Protein AF-A0A9D7XKB7-F1 (afdb_monomer_lite)

Structure (mmCIF, N/CA/C/O backbone):
data_AF-A0A9D7XKB7-F1
#
_entry.id   AF-A0A9D7XKB7-F1
#
loop_
_atom_site.group_PDB
_atom_site.id
_atom_site.type_symbol
_atom_site.label_atom_id
_atom_site.label_alt_id
_atom_site.label_comp_id
_atom_site.label_asym_id
_atom_site.label_entity_id
_atom_site.label_seq_id
_atom_site.pdbx_PDB_ins_code
_atom_site.Cartn_x
_atom_site.Cartn_y
_atom_site.Cartn_z
_atom_site.occupancy
_atom_site.B_iso_or_equiv
_atom_site.auth_seq_id
_atom_site.auth_comp_id
_atom_site.auth_asym_id
_atom_site.auth_atom_id
_atom_site.pdbx_PDB_model_num
ATOM 1 N N . MET A 1 1 ? -6.342 10.251 -15.408 1.00 76.38 1 MET A N 1
ATOM 2 C CA . MET A 1 1 ? -5.310 9.224 -15.184 1.00 76.38 1 MET A CA 1
ATOM 3 C C . MET A 1 1 ? -4.395 9.743 -14.092 1.00 76.38 1 MET A C 1
ATOM 5 O O . MET A 1 1 ? -3.991 10.903 -14.195 1.00 76.38 1 MET A O 1
ATOM 9 N N . PRO A 1 2 ? -4.206 8.981 -13.009 1.00 85.94 2 PRO A N 1
ATOM 10 C CA . PRO A 1 2 ? -3.281 9.341 -11.944 1.00 85.94 2 PRO A CA 1
ATOM 11 C C . PRO A 1 2 ? -1.856 9.413 -12.493 1.00 85.94 2 PRO A C 1
ATOM 13 O O . PRO A 1 2 ? 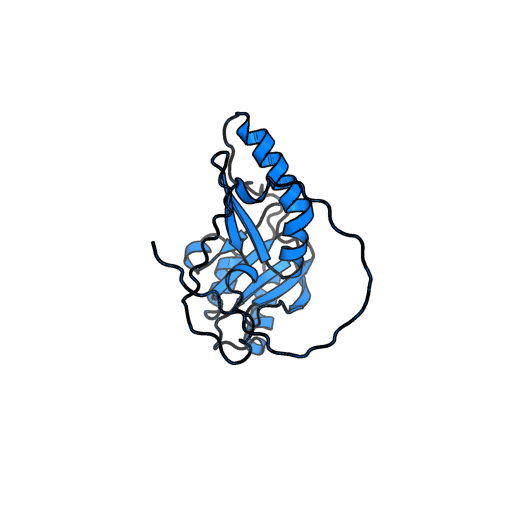-1.526 8.703 -13.431 1.00 85.94 2 PRO A O 1
ATOM 16 N N . LYS A 1 3 ? -1.031 10.304 -11.946 1.00 89.31 3 LYS A N 1
ATOM 17 C CA . LYS A 1 3 ? 0.393 10.420 -12.280 1.00 89.31 3 LYS A CA 1
ATOM 18 C C . LYS A 1 3 ? 1.235 10.372 -11.028 1.00 89.31 3 LYS A C 1
ATOM 20 O O . LYS A 1 3 ? 0.857 10.979 -10.021 1.00 89.31 3 LYS A O 1
ATOM 25 N N . VAL A 1 4 ? 2.378 9.699 -11.105 1.00 92.94 4 VAL A N 1
ATOM 26 C CA . VAL A 1 4 ? 3.363 9.706 -10.023 1.00 92.94 4 VAL A CA 1
ATOM 27 C C . VAL A 1 4 ? 4.033 11.078 -9.996 1.00 92.94 4 VAL A C 1
ATOM 29 O O . VAL A 1 4 ? 4.638 11.514 -10.970 1.00 92.94 4 VAL A O 1
ATOM 32 N N . ILE A 1 5 ? 3.881 11.791 -8.884 1.00 92.94 5 ILE A N 1
ATOM 33 C CA . ILE A 1 5 ? 4.437 13.137 -8.693 1.00 92.94 5 ILE A CA 1
ATOM 34 C C . ILE A 1 5 ? 5.799 13.109 -8.003 1.00 92.94 5 ILE A C 1
ATOM 36 O O . ILE A 1 5 ? 6.611 14.002 -8.223 1.00 92.94 5 ILE A O 1
ATOM 40 N N . ASN A 1 6 ? 6.035 12.120 -7.141 1.00 92.62 6 ASN A N 1
ATOM 41 C CA . ASN A 1 6 ? 7.270 11.990 -6.382 1.00 92.62 6 ASN A CA 1
ATOM 42 C C . ASN A 1 6 ? 7.458 10.545 -5.909 1.00 92.62 6 ASN A C 1
ATOM 44 O O . ASN A 1 6 ? 6.477 9.834 -5.683 1.00 92.62 6 ASN A O 1
ATOM 48 N N . ILE A 1 7 ? 8.709 10.147 -5.702 1.00 93.94 7 ILE A N 1
ATOM 49 C CA . ILE A 1 7 ? 9.076 8.858 -5.117 1.00 93.94 7 ILE A CA 1
ATOM 50 C C . ILE A 1 7 ? 9.872 9.145 -3.847 1.00 93.94 7 ILE A C 1
ATOM 52 O O . ILE A 1 7 ? 10.912 9.801 -3.884 1.00 93.94 7 ILE A O 1
ATOM 56 N N . GLU A 1 8 ? 9.365 8.673 -2.717 1.00 91.81 8 GLU A N 1
ATOM 57 C CA . GLU A 1 8 ? 9.940 8.875 -1.396 1.00 91.81 8 GLU A CA 1
ATOM 58 C C . GLU A 1 8 ? 10.508 7.550 -0.869 1.00 91.81 8 GLU A C 1
ATOM 60 O O . GLU A 1 8 ? 9.818 6.520 -0.896 1.00 91.81 8 GLU A O 1
ATOM 65 N N . PRO A 1 9 ? 11.758 7.543 -0.375 1.00 90.38 9 PRO A N 1
ATOM 66 C CA . PRO A 1 9 ? 12.276 6.393 0.341 1.00 90.38 9 PRO A CA 1
ATOM 67 C C . PRO A 1 9 ? 11.534 6.237 1.668 1.00 90.38 9 PRO A C 1
ATOM 69 O O . PRO A 1 9 ? 11.144 7.218 2.303 1.00 90.38 9 PRO A O 1
ATOM 72 N N . THR A 1 10 ? 11.377 4.995 2.107 1.00 89.44 10 THR A N 1
ATOM 73 C CA . THR A 1 10 ? 10.849 4.689 3.438 1.00 89.44 10 THR A CA 1
ATOM 74 C C . THR A 1 10 ? 11.988 4.236 4.355 1.00 89.44 10 THR A C 1
ATOM 76 O O . THR A 1 10 ? 13.075 3.906 3.871 1.00 89.44 10 THR A O 1
ATOM 79 N N . PRO A 1 11 ? 11.776 4.164 5.681 1.00 85.31 11 PRO A N 1
ATOM 80 C CA . PRO A 1 11 ? 12.747 3.547 6.586 1.00 85.31 11 PRO A CA 1
ATOM 81 C C . PRO A 1 11 ? 13.073 2.081 6.244 1.00 85.31 11 PRO A C 1
ATOM 83 O O . PRO A 1 11 ? 14.088 1.555 6.698 1.00 85.31 11 PRO A O 1
ATOM 86 N N . ASN A 1 12 ? 12.220 1.414 5.459 1.00 84.44 12 ASN A N 1
ATOM 87 C CA . ASN A 1 12 ? 12.447 0.069 4.958 1.00 84.44 12 ASN A CA 1
ATOM 88 C C . ASN A 1 12 ? 13.140 0.124 3.576 1.00 84.44 12 ASN A C 1
ATOM 90 O O . ASN A 1 12 ? 12.538 0.622 2.625 1.00 84.44 12 ASN A O 1
ATOM 94 N N . PRO A 1 13 ? 14.365 -0.417 3.415 1.00 87.06 13 PRO A N 1
ATOM 95 C CA . PRO A 1 13 ? 15.093 -0.370 2.139 1.00 87.06 13 PRO A CA 1
ATOM 96 C C . PRO A 1 13 ? 14.392 -1.133 1.003 1.00 87.06 13 PRO A C 1
ATOM 98 O O . PRO A 1 13 ? 14.575 -0.819 -0.176 1.00 87.06 13 PRO A O 1
ATOM 101 N N . ASP A 1 14 ? 13.562 -2.115 1.355 1.00 91.25 14 ASP A N 1
ATOM 102 C CA . ASP A 1 14 ? 12.798 -2.920 0.407 1.00 91.25 14 ASP A CA 1
ATOM 103 C C . ASP A 1 14 ? 11.421 -2.326 0.102 1.00 91.25 14 ASP A C 1
ATOM 105 O O . ASP A 1 14 ? 10.640 -2.960 -0.607 1.00 91.25 14 ASP A O 1
ATOM 109 N N . ALA A 1 15 ? 11.109 -1.121 0.599 1.00 92.62 15 ALA A N 1
ATOM 110 C CA . ALA A 1 15 ? 9.856 -0.430 0.317 1.00 92.62 15 ALA A CA 1
ATOM 111 C C . ALA A 1 15 ? 10.076 0.998 -0.202 1.00 92.62 15 ALA A C 1
ATOM 113 O O . ALA A 1 15 ? 10.766 1.810 0.420 1.00 92.62 15 ALA A O 1
ATOM 114 N N . LEU A 1 16 ? 9.414 1.322 -1.313 1.00 93.50 16 LEU A N 1
ATOM 115 C CA . LEU A 1 16 ? 9.335 2.679 -1.852 1.00 93.50 16 LEU A CA 1
ATOM 116 C C . LEU A 1 16 ? 7.899 3.181 -1.843 1.00 93.50 16 LEU A C 1
ATOM 118 O O . LEU A 1 16 ? 6.954 2.426 -2.085 1.00 93.50 16 LEU A O 1
ATOM 122 N N . LYS A 1 17 ? 7.753 4.476 -1.572 1.00 93.69 17 LYS A N 1
ATOM 123 C CA . LYS A 1 17 ? 6.476 5.178 -1.544 1.00 93.69 17 LYS A CA 1
ATOM 124 C C . LYS A 1 17 ? 6.375 6.092 -2.760 1.00 93.69 17 LYS A C 1
ATOM 126 O O . LYS A 1 17 ? 7.180 6.993 -2.948 1.00 93.69 17 LYS A O 1
ATOM 131 N N . PHE A 1 18 ? 5.355 5.879 -3.566 1.00 94.81 18 PHE A N 1
ATOM 132 C CA . PHE A 1 18 ? 5.035 6.635 -4.764 1.00 94.81 18 PHE A CA 1
ATOM 133 C C . PHE A 1 18 ? 3.878 7.570 -4.427 1.00 94.81 18 PHE A C 1
ATOM 135 O O . PHE A 1 18 ? 2.784 7.114 -4.096 1.00 94.81 18 PHE A O 1
ATOM 142 N N . LEU A 1 19 ? 4.116 8.877 -4.475 1.00 93.44 19 LEU A N 1
ATOM 143 C CA . LEU A 1 19 ? 3.069 9.882 -4.339 1.00 93.44 19 LEU A CA 1
ATOM 144 C C . LEU A 1 19 ? 2.396 10.094 -5.690 1.00 93.44 19 LEU A C 1
ATOM 146 O O . LEU A 1 19 ? 3.070 10.221 -6.711 1.00 93.44 19 LEU A O 1
ATOM 150 N N . VAL A 1 20 ? 1.071 10.172 -5.691 1.00 92.81 20 VAL A N 1
ATOM 151 C CA . VAL A 1 20 ? 0.249 10.144 -6.900 1.00 92.81 20 VAL A CA 1
ATOM 152 C C . VAL A 1 20 ? -0.796 11.260 -6.877 1.00 92.81 20 VAL A C 1
ATOM 154 O O . VAL A 1 20 ? -1.344 11.607 -5.828 1.00 92.81 20 VAL A O 1
ATOM 157 N N . HIS A 1 21 ? -1.076 11.844 -8.043 1.00 89.38 21 HIS A N 1
ATOM 158 C CA . HIS A 1 21 ? -2.130 12.842 -8.217 1.00 89.38 21 HIS A CA 1
ATOM 159 C C . HIS A 1 21 ? -2.943 12.606 -9.505 1.00 89.38 21 HIS A C 1
ATOM 161 O O . HIS A 1 21 ? -2.340 12.464 -10.570 1.00 89.38 21 HIS A O 1
ATOM 167 N N . PRO A 1 22 ? -4.292 12.635 -9.466 1.00 88.44 22 PRO A N 1
ATOM 168 C CA . PRO A 1 22 ? -5.164 12.742 -8.283 1.00 88.44 22 PRO A CA 1
ATOM 169 C C . PRO A 1 22 ? -5.123 11.496 -7.374 1.00 88.44 22 PRO A C 1
ATOM 171 O O . PRO A 1 22 ? -4.414 10.538 -7.666 1.00 88.44 22 PRO A O 1
ATOM 174 N N . ALA A 1 23 ? -5.859 11.534 -6.256 1.00 86.38 23 ALA A N 1
ATOM 175 C CA . ALA A 1 23 ? -5.967 10.416 -5.315 1.00 86.38 23 ALA A CA 1
ATOM 176 C C . ALA A 1 23 ? -6.456 9.129 -5.998 1.00 86.38 23 ALA A C 1
ATOM 178 O O . ALA A 1 23 ? -7.374 9.165 -6.817 1.00 86.38 23 ALA A O 1
ATOM 179 N N . ILE A 1 24 ? -5.841 8.003 -5.633 1.00 86.25 24 ILE A N 1
ATOM 180 C CA . ILE A 1 24 ? -6.151 6.664 -6.147 1.00 86.25 24 ILE A CA 1
ATOM 181 C C . ILE A 1 24 ? -7.414 6.119 -5.484 1.00 86.25 24 ILE A C 1
ATOM 183 O O . ILE A 1 24 ? -8.252 5.509 -6.143 1.00 86.25 24 ILE A O 1
ATOM 187 N N . LEU A 1 25 ? -7.565 6.369 -4.182 1.00 85.12 25 LEU A N 1
ATOM 188 C CA . LEU A 1 25 ? -8.743 6.004 -3.403 1.00 85.12 25 LEU A CA 1
ATOM 189 C C . LEU A 1 25 ? -9.326 7.255 -2.747 1.00 85.12 25 LEU A C 1
ATOM 191 O O . LEU A 1 25 ? -8.589 8.056 -2.183 1.00 85.12 25 LEU A O 1
ATOM 195 N N . LYS A 1 26 ? -10.655 7.412 -2.784 1.00 78.12 26 LYS A N 1
ATOM 196 C CA . LYS A 1 26 ? -11.343 8.510 -2.075 1.00 78.12 26 LYS A CA 1
ATOM 197 C C . LYS A 1 26 ? -11.446 8.254 -0.567 1.00 78.12 26 LYS A C 1
ATOM 199 O O . LYS A 1 26 ? -11.476 9.203 0.208 1.00 78.12 26 LYS A O 1
ATOM 204 N N . ALA A 1 27 ? -11.534 6.987 -0.163 1.00 78.75 27 ALA A N 1
ATOM 205 C CA . ALA A 1 27 ? -11.641 6.562 1.228 1.00 78.75 27 ALA A CA 1
ATOM 206 C C . ALA A 1 27 ? -11.080 5.145 1.409 1.00 78.75 27 ALA A C 1
ATOM 208 O O . ALA A 1 27 ? -11.068 4.351 0.467 1.00 78.75 27 ALA A O 1
ATOM 209 N N . GLY A 1 28 ? -10.654 4.838 2.636 1.00 82.31 28 GLY A N 1
ATOM 210 C CA . GLY A 1 28 ? -10.101 3.535 3.000 1.00 82.31 28 GLY A CA 1
ATOM 211 C C . GLY A 1 28 ? -8.688 3.296 2.464 1.00 82.31 28 GLY A C 1
ATOM 212 O O . GLY A 1 28 ? -8.023 4.201 1.960 1.00 82.31 28 GLY A O 1
ATOM 213 N N . SER A 1 29 ? -8.227 2.058 2.598 1.00 87.06 29 SER A N 1
ATOM 214 C CA . SER A 1 29 ? -6.916 1.607 2.136 1.00 87.06 29 SER A CA 1
ATOM 215 C C . SER A 1 29 ? -7.019 0.207 1.556 1.00 87.06 29 SER A C 1
ATOM 217 O O . SER A 1 29 ? -7.862 -0.574 1.991 1.00 87.06 29 SER A O 1
ATOM 219 N N . ARG A 1 30 ? -6.138 -0.135 0.619 1.00 88.56 30 ARG A N 1
ATOM 220 C CA . ARG A 1 30 ? -6.016 -1.495 0.084 1.00 88.56 30 ARG A CA 1
ATOM 221 C C . ARG A 1 30 ? -4.628 -2.034 0.386 1.00 88.56 30 ARG A C 1
ATOM 223 O O . ARG A 1 30 ? -3.636 -1.321 0.239 1.00 88.56 30 ARG A O 1
ATOM 230 N N . SER A 1 31 ? -4.561 -3.282 0.838 1.00 88.94 31 SER A N 1
ATOM 231 C CA . SER A 1 31 ? -3.305 -3.964 1.135 1.00 88.94 31 SER A CA 1
ATOM 232 C C . SER A 1 31 ? -3.344 -5.398 0.650 1.00 88.94 31 SER A C 1
ATOM 234 O O . SER A 1 31 ? -4.288 -6.131 0.930 1.00 88.94 31 SER A O 1
ATOM 236 N N . PHE A 1 32 ? -2.269 -5.800 -0.009 1.00 91.75 32 PHE A N 1
ATOM 237 C CA . PHE A 1 32 ? -2.117 -7.112 -0.601 1.00 91.75 32 PHE A CA 1
ATOM 238 C C . PHE A 1 32 ? -0.749 -7.672 -0.221 1.00 91.75 32 PHE A C 1
ATOM 240 O O . PHE A 1 32 ? 0.265 -6.977 -0.331 1.00 91.75 32 PHE A O 1
ATOM 247 N N . LYS A 1 33 ? -0.723 -8.918 0.258 1.00 88.62 33 LYS A N 1
ATOM 248 C CA . LYS A 1 33 ? 0.498 -9.605 0.726 1.00 88.62 33 LYS A CA 1
ATOM 249 C C . LYS A 1 33 ? 1.031 -10.628 -0.274 1.00 88.62 33 LYS A C 1
ATOM 251 O O . LYS A 1 33 ? 2.122 -11.149 -0.085 1.00 88.62 33 LYS A O 1
ATOM 256 N N . ASP A 1 34 ? 0.250 -10.924 -1.302 1.00 88.50 34 ASP A N 1
ATOM 257 C CA . ASP A 1 34 ? 0.565 -11.887 -2.345 1.00 88.50 34 ASP A CA 1
ATOM 258 C C . ASP A 1 34 ? -0.338 -11.657 -3.564 1.00 88.50 34 ASP A C 1
ATOM 260 O O . ASP A 1 34 ? -1.377 -10.991 -3.472 1.00 88.50 34 ASP A O 1
ATOM 264 N N . PHE A 1 35 ? 0.042 -12.250 -4.698 1.00 87.88 35 PHE A N 1
ATOM 265 C CA . PHE A 1 35 ? -0.714 -12.161 -5.949 1.00 87.88 35 PHE A CA 1
ATOM 266 C C . PHE A 1 35 ? -2.171 -12.618 -5.793 1.00 87.88 35 PHE A C 1
ATOM 268 O O . PHE A 1 35 ? -3.066 -11.981 -6.339 1.00 87.88 35 PHE A O 1
ATOM 275 N N . GLY A 1 36 ? -2.423 -13.682 -5.022 1.00 86.69 36 GLY A N 1
ATOM 276 C CA . GLY A 1 36 ? -3.760 -14.231 -4.795 1.00 86.69 36 GLY A CA 1
ATOM 277 C C . GLY A 1 36 ? -4.686 -13.241 -4.092 1.00 86.69 36 GLY A C 1
ATOM 278 O O . GLY A 1 36 ? -5.830 -13.069 -4.506 1.00 86.69 36 GLY A O 1
ATOM 279 N N . SER A 1 37 ? -4.176 -12.531 -3.083 1.00 86.81 37 SER A N 1
ATOM 280 C CA . SER A 1 37 ? -4.923 -11.477 -2.381 1.00 86.81 37 SER A CA 1
ATOM 281 C C . SER A 1 37 ? -5.262 -10.272 -3.266 1.00 86.81 37 SER A C 1
ATOM 283 O O . SER A 1 37 ? -6.240 -9.579 -2.998 1.00 86.81 37 SER A O 1
ATOM 285 N N . ALA A 1 38 ? -4.483 -10.036 -4.326 1.00 88.69 38 ALA A N 1
ATOM 286 C CA . ALA A 1 38 ? -4.682 -8.936 -5.266 1.00 88.69 38 ALA A CA 1
ATOM 287 C C . ALA A 1 38 ? -5.605 -9.286 -6.446 1.00 88.69 38 ALA A C 1
ATOM 289 O O . ALA A 1 38 ? -5.890 -8.414 -7.273 1.00 88.69 38 ALA A O 1
ATOM 290 N N . VAL A 1 39 ? -6.075 -10.537 -6.545 1.00 82.06 39 VAL A N 1
ATOM 291 C CA . VAL A 1 39 ? -6.984 -10.981 -7.610 1.00 82.06 39 VAL A CA 1
ATOM 292 C C . VAL A 1 39 ? -8.310 -10.231 -7.478 1.00 82.06 39 VAL A C 1
ATOM 294 O O . VAL A 1 39 ? -9.066 -10.436 -6.533 1.00 82.06 39 VAL A O 1
ATOM 297 N N . GLY A 1 40 ? -8.587 -9.350 -8.439 1.00 82.31 40 GLY A N 1
ATOM 298 C CA . GLY A 1 40 ? -9.752 -8.454 -8.434 1.00 82.31 40 GLY A CA 1
ATOM 299 C C . GLY A 1 40 ? -9.388 -6.976 -8.291 1.00 82.31 40 GLY A C 1
ATOM 300 O O . GLY A 1 40 ? -10.213 -6.117 -8.595 1.00 82.31 40 GLY A O 1
ATOM 301 N N . ASP A 1 41 ? -8.146 -6.671 -7.913 1.00 88.31 41 ASP A N 1
ATOM 302 C CA . ASP A 1 41 ? -7.614 -5.315 -7.902 1.00 88.31 41 ASP A CA 1
ATOM 303 C C . ASP A 1 41 ? -6.753 -5.045 -9.147 1.00 88.31 41 ASP A C 1
ATOM 305 O O . ASP A 1 41 ? -5.711 -5.691 -9.301 1.00 88.31 41 ASP A O 1
ATOM 309 N N . PRO A 1 42 ? -7.134 -4.103 -10.037 1.00 89.19 42 PRO A N 1
ATOM 310 C CA . PRO A 1 42 ? -6.390 -3.850 -11.272 1.00 89.19 42 PRO A CA 1
ATOM 311 C C . PRO A 1 42 ? -4.937 -3.435 -11.023 1.00 89.19 42 PRO A C 1
ATOM 313 O O . PRO A 1 42 ? -4.031 -3.948 -11.677 1.00 89.19 42 PRO A O 1
ATOM 316 N N . LEU A 1 43 ? -4.712 -2.546 -10.048 1.00 90.50 43 LEU A N 1
ATOM 317 C CA . LEU A 1 43 ? -3.379 -2.048 -9.719 1.00 90.50 43 LEU A CA 1
ATOM 318 C C . LEU A 1 43 ? -2.543 -3.133 -9.035 1.00 90.50 43 LEU A C 1
ATOM 320 O O . LEU A 1 43 ? -1.423 -3.406 -9.457 1.00 90.50 43 LEU A O 1
ATOM 324 N N . GLY A 1 44 ? -3.093 -3.784 -8.008 1.00 90.25 44 GLY A N 1
ATOM 325 C CA . GLY A 1 44 ? -2.422 -4.853 -7.276 1.00 90.25 44 GLY A CA 1
ATOM 326 C C . GLY A 1 44 ? -2.007 -5.996 -8.199 1.00 90.25 44 GLY A C 1
ATOM 327 O O . GLY A 1 44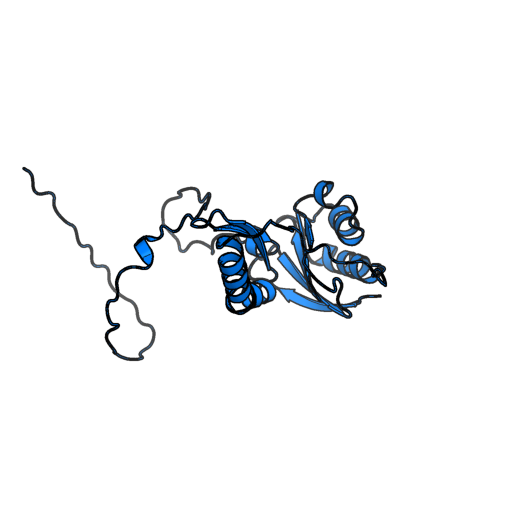 ? -0.834 -6.359 -8.230 1.00 90.25 44 GLY A O 1
ATOM 328 N N . SER A 1 45 ? -2.935 -6.515 -9.008 1.00 90.25 45 SER A N 1
ATOM 329 C CA . SER A 1 45 ? -2.649 -7.597 -9.960 1.00 90.25 45 SER A CA 1
ATOM 330 C C . SER A 1 45 ? -1.563 -7.212 -10.972 1.00 90.25 45 SER A C 1
ATOM 332 O O . SER A 1 45 ? -0.688 -8.026 -11.267 1.00 90.25 45 SER A O 1
ATOM 334 N N . CYS A 1 46 ? -1.582 -5.972 -11.474 1.00 91.19 46 CYS A N 1
ATOM 335 C CA . CYS A 1 46 ? -0.568 -5.470 -12.402 1.00 91.19 46 CYS A CA 1
ATOM 336 C C . CYS A 1 46 ? 0.820 -5.401 -11.744 1.00 91.19 46 CYS A C 1
ATOM 338 O O . CYS A 1 46 ? 1.788 -5.930 -12.288 1.00 91.19 46 CYS A O 1
ATOM 340 N N . LEU A 1 47 ? 0.904 -4.843 -10.532 1.00 92.44 47 LEU A N 1
ATOM 341 C CA . LEU A 1 47 ? 2.158 -4.708 -9.787 1.00 92.44 47 LEU A CA 1
ATOM 342 C C . LEU A 1 47 ? 2.761 -6.066 -9.406 1.00 92.44 47 LEU A C 1
ATOM 344 O O . LEU A 1 47 ? 3.962 -6.269 -9.573 1.00 92.44 47 LEU A O 1
ATOM 348 N N . PHE A 1 48 ? 1.953 -7.026 -8.948 1.00 92.62 48 PHE A N 1
ATOM 349 C CA . PHE A 1 48 ? 2.456 -8.379 -8.687 1.00 92.62 48 PHE A CA 1
ATOM 350 C C . PHE A 1 48 ? 2.837 -9.132 -9.969 1.00 92.62 48 PHE A C 1
ATOM 352 O O . PHE A 1 48 ? 3.717 -9.991 -9.926 1.00 92.62 48 PHE A O 1
ATOM 359 N N . GLY A 1 49 ? 2.241 -8.791 -11.116 1.00 88.75 49 GLY A N 1
ATOM 360 C CA . GLY A 1 49 ? 2.614 -9.330 -12.427 1.00 88.75 49 GLY A CA 1
ATOM 361 C C . GLY A 1 49 ? 4.068 -9.049 -12.830 1.00 88.75 49 GLY A C 1
ATOM 362 O O . GLY A 1 49 ? 4.621 -9.775 -13.653 1.00 88.75 49 GLY A O 1
ATOM 363 N N . LEU A 1 50 ? 4.722 -8.066 -12.199 1.00 88.31 50 LEU A N 1
ATOM 364 C CA . LEU A 1 50 ? 6.154 -7.783 -12.365 1.00 88.31 50 LEU A CA 1
ATOM 365 C C . LEU A 1 50 ? 7.060 -8.860 -11.728 1.00 88.31 50 LEU A C 1
ATOM 367 O O . LEU A 1 50 ? 8.273 -8.858 -11.936 1.00 88.31 50 LEU A O 1
ATOM 371 N N . GLY A 1 51 ? 6.497 -9.771 -10.925 1.00 83.44 51 GLY A N 1
ATOM 372 C CA . GLY A 1 51 ? 7.161 -10.960 -10.376 1.00 83.44 51 GLY A CA 1
ATOM 373 C C . GLY A 1 51 ? 8.134 -10.721 -9.215 1.00 83.44 51 GLY A C 1
ATOM 374 O O . GLY A 1 51 ? 8.507 -11.677 -8.549 1.00 83.44 51 GLY A O 1
ATOM 375 N N . ARG A 1 52 ? 8.530 -9.471 -8.945 1.00 90.50 52 ARG A N 1
ATOM 376 C CA . ARG A 1 52 ? 9.514 -9.094 -7.904 1.00 90.50 52 ARG A CA 1
ATOM 377 C C . ARG A 1 52 ? 8.915 -8.287 -6.750 1.00 90.50 52 ARG A C 1
ATOM 379 O O . ARG A 1 52 ? 9.648 -7.743 -5.923 1.00 90.50 52 ARG A O 1
ATOM 386 N N . VAL A 1 53 ? 7.591 -8.165 -6.726 1.00 92.75 53 VAL A N 1
ATOM 387 C CA . VAL A 1 53 ? 6.829 -7.416 -5.723 1.00 92.75 53 VAL A CA 1
ATOM 388 C C . VAL A 1 53 ? 6.314 -8.387 -4.666 1.00 92.75 53 VAL A C 1
ATOM 390 O O . VAL A 1 53 ? 5.673 -9.382 -4.993 1.00 92.75 53 VAL A O 1
ATOM 393 N N . THR A 1 54 ? 6.594 -8.100 -3.397 1.00 91.50 54 THR A N 1
ATOM 394 C CA . THR A 1 54 ? 6.214 -8.940 -2.251 1.00 91.50 54 THR A CA 1
ATOM 395 C C . THR A 1 54 ? 4.946 -8.454 -1.569 1.00 91.50 54 THR A C 1
ATOM 397 O O . THR A 1 54 ? 4.150 -9.261 -1.109 1.00 91.50 54 THR A O 1
ATOM 400 N N . SER A 1 55 ? 4.723 -7.143 -1.499 1.00 91.31 55 SER A N 1
ATOM 401 C CA . SER A 1 55 ? 3.457 -6.591 -1.019 1.00 91.31 55 SER A CA 1
ATOM 402 C C . SER A 1 55 ? 3.180 -5.224 -1.620 1.00 91.31 55 SER A C 1
ATOM 404 O O . SER A 1 55 ? 4.090 -4.499 -2.024 1.00 91.31 55 SER A O 1
ATOM 406 N N . VAL A 1 56 ? 1.898 -4.884 -1.689 1.00 93.25 56 VAL A N 1
ATOM 407 C CA . VAL A 1 56 ? 1.415 -3.604 -2.201 1.00 93.25 56 VAL A CA 1
ATOM 408 C C . VAL A 1 56 ? 0.440 -3.032 -1.188 1.00 93.25 56 VAL A C 1
ATOM 410 O O . VAL A 1 56 ? -0.449 -3.724 -0.690 1.00 93.25 56 VAL A O 1
ATOM 413 N N . PHE A 1 57 ? 0.601 -1.756 -0.880 1.00 92.62 57 PHE A N 1
ATOM 414 C CA . PHE A 1 57 ? -0.305 -1.003 -0.032 1.00 92.62 57 PHE A CA 1
ATOM 415 C C . PHE A 1 57 ? -0.581 0.343 -0.675 1.00 92.62 57 PHE A C 1
ATOM 417 O O . PHE A 1 57 ? 0.348 0.993 -1.134 1.00 92.62 57 PHE A O 1
ATOM 424 N N . TYR A 1 58 ? -1.824 0.798 -0.703 1.00 92.25 58 TYR A N 1
ATOM 425 C CA . TYR A 1 58 ? -2.109 2.158 -1.141 1.00 92.25 58 TYR A CA 1
ATOM 426 C C . TYR A 1 58 ? -3.346 2.734 -0.468 1.00 92.25 58 TYR A C 1
ATOM 428 O O . TYR A 1 58 ? -4.288 2.028 -0.097 1.00 92.25 58 TYR A O 1
ATOM 436 N N . MET A 1 59 ? -3.306 4.049 -0.289 1.00 88.94 59 MET A N 1
ATOM 437 C CA . MET A 1 59 ? -4.307 4.838 0.415 1.00 88.94 59 MET A CA 1
ATOM 438 C C . MET A 1 59 ? -4.238 6.282 -0.081 1.00 88.94 59 MET A C 1
ATOM 440 O O . MET A 1 59 ? -3.146 6.801 -0.305 1.00 88.94 59 MET A O 1
ATOM 444 N N . ASP A 1 60 ? -5.394 6.939 -0.221 1.00 88.56 60 ASP A N 1
ATOM 445 C CA . ASP A 1 60 ? -5.505 8.335 -0.672 1.00 88.56 60 ASP A CA 1
ATOM 446 C C . ASP A 1 60 ? -4.621 8.629 -1.903 1.00 88.56 60 ASP A C 1
ATOM 448 O O . ASP A 1 60 ? -4.937 8.209 -3.019 1.00 88.56 60 ASP A O 1
ATOM 452 N N . ARG A 1 61 ? -3.488 9.314 -1.701 1.00 90.25 61 ARG A N 1
ATOM 453 C CA . ARG A 1 61 ? -2.561 9.800 -2.733 1.00 90.25 61 ARG A CA 1
ATOM 454 C C . ARG A 1 61 ? -1.199 9.111 -2.727 1.00 90.25 61 ARG A C 1
ATOM 456 O O . ARG A 1 61 ? -0.248 9.669 -3.270 1.00 90.25 61 ARG A O 1
ATOM 463 N N . PHE A 1 62 ? -1.059 7.943 -2.107 1.00 92.12 62 PHE A N 1
ATOM 464 C CA . PHE A 1 62 ? 0.213 7.228 -2.136 1.00 92.12 62 PHE A CA 1
ATOM 465 C C . PHE A 1 62 ? 0.059 5.721 -2.314 1.00 92.12 62 PHE A C 1
ATOM 467 O O . PHE A 1 62 ? -0.902 5.109 -1.847 1.00 92.12 62 PHE A O 1
ATOM 474 N N . VAL A 1 63 ? 1.055 5.137 -2.975 1.00 93.94 63 VAL A N 1
ATOM 475 C CA . VAL A 1 63 ? 1.245 3.697 -3.148 1.00 93.94 63 VAL A CA 1
ATOM 476 C C . VAL A 1 63 ? 2.586 3.331 -2.547 1.00 93.94 63 VAL A C 1
ATOM 478 O O . VAL A 1 63 ? 3.605 3.895 -2.918 1.00 93.94 63 VAL A O 1
ATOM 481 N N . THR A 1 64 ? 2.610 2.373 -1.642 1.00 94.88 64 THR A N 1
ATOM 482 C CA . THR A 1 64 ? 3.829 1.741 -1.164 1.00 94.88 64 THR A CA 1
ATOM 483 C C . THR A 1 64 ? 3.947 0.361 -1.780 1.00 94.88 64 THR A C 1
ATOM 485 O O . THR A 1 64 ? 3.058 -0.481 -1.643 1.00 94.88 64 THR A O 1
ATOM 488 N N . VAL A 1 65 ? 5.066 0.137 -2.458 1.00 94.62 65 VAL A N 1
ATOM 489 C CA . VAL A 1 65 ? 5.410 -1.152 -3.048 1.00 94.62 65 VAL A CA 1
ATOM 490 C C . VAL A 1 65 ? 6.597 -1.704 -2.287 1.00 94.62 65 VAL A C 1
ATOM 492 O O . VAL A 1 65 ? 7.597 -1.013 -2.092 1.00 94.62 65 VAL A O 1
ATOM 495 N N . ASN A 1 66 ? 6.485 -2.956 -1.872 1.00 93.31 66 ASN A N 1
ATOM 496 C CA . ASN A 1 66 ? 7.574 -3.727 -1.312 1.00 93.31 66 ASN A CA 1
ATOM 497 C C . ASN A 1 66 ? 8.089 -4.700 -2.365 1.00 93.31 66 ASN A C 1
ATOM 499 O O . ASN A 1 66 ? 7.303 -5.423 -2.978 1.00 93.31 66 ASN A O 1
ATOM 503 N N . LYS A 1 67 ? 9.404 -4.752 -2.548 1.00 93.38 67 LYS A N 1
ATOM 504 C CA . LYS A 1 67 ? 10.058 -5.691 -3.463 1.00 93.38 67 LYS A CA 1
ATOM 505 C C . LYS A 1 67 ? 10.713 -6.848 -2.714 1.00 93.38 67 LYS A C 1
ATOM 507 O O . LYS A 1 67 ? 10.787 -6.858 -1.486 1.00 93.38 67 LYS A O 1
ATOM 512 N N . GLU A 1 68 ? 11.203 -7.826 -3.460 1.00 91.00 68 GLU A N 1
ATOM 513 C CA . GLU A 1 68 ? 12.136 -8.819 -2.932 1.00 91.00 68 GLU A CA 1
ATOM 514 C C . GLU A 1 68 ? 13.520 -8.188 -2.671 1.00 91.00 68 GLU A C 1
ATOM 516 O O . GLU A 1 68 ? 13.955 -7.313 -3.432 1.00 91.00 68 GLU A O 1
ATOM 521 N N . PRO A 1 69 ? 14.272 -8.645 -1.652 1.00 87.88 69 PRO A N 1
ATOM 522 C CA . PRO A 1 69 ? 15.613 -8.122 -1.371 1.00 87.88 69 PRO A CA 1
ATOM 523 C C . PRO A 1 69 ? 16.602 -8.289 -2.532 1.00 87.88 69 PRO A C 1
ATOM 525 O O . PRO A 1 69 ? 17.504 -7.476 -2.694 1.00 87.88 69 PRO A O 1
ATOM 528 N N . SER A 1 70 ? 16.424 -9.321 -3.364 1.00 88.81 70 SER A N 1
ATOM 529 C CA . SER A 1 70 ? 17.247 -9.604 -4.549 1.00 88.81 70 SER A CA 1
ATOM 530 C C . SER A 1 70 ? 16.893 -8.770 -5.784 1.00 88.81 70 SER A C 1
ATOM 532 O O . SER A 1 70 ? 17.549 -8.906 -6.816 1.00 88.81 70 SER A O 1
ATOM 534 N N . ALA A 1 71 ? 15.828 -7.970 -5.728 1.00 90.88 71 ALA A N 1
ATOM 535 C CA . ALA A 1 71 ? 15.401 -7.128 -6.837 1.00 90.88 71 ALA A CA 1
ATOM 536 C C . ALA A 1 71 ? 15.995 -5.717 -6.738 1.00 90.88 71 ALA A C 1
ATOM 538 O O . ALA A 1 71 ? 16.150 -5.179 -5.643 1.00 90.88 71 ALA A O 1
ATOM 539 N N . GLU A 1 72 ? 16.262 -5.102 -7.889 1.00 90.94 72 GLU A N 1
ATOM 540 C CA . GLU A 1 72 ? 16.778 -3.735 -7.988 1.00 90.94 72 GLU A CA 1
ATOM 541 C C . GLU A 1 72 ? 15.657 -2.755 -8.338 1.00 90.94 72 GLU A C 1
ATOM 543 O O . GLU A 1 72 ? 14.781 -3.051 -9.153 1.00 90.94 72 GLU A O 1
ATOM 548 N N . TRP A 1 73 ? 15.681 -1.568 -7.725 1.00 92.31 73 TRP A N 1
ATOM 549 C CA . TRP A 1 73 ? 14.658 -0.545 -7.964 1.00 92.31 73 TRP A CA 1
ATOM 550 C C . TRP A 1 73 ? 14.753 0.082 -9.358 1.00 92.31 73 TRP A C 1
ATOM 552 O O . TRP A 1 73 ? 13.724 0.485 -9.895 1.00 92.31 73 TRP A O 1
ATOM 562 N N . SER A 1 74 ? 15.944 0.119 -9.965 1.00 90.88 74 SER A N 1
ATOM 563 C CA . SER A 1 74 ? 16.152 0.648 -11.323 1.00 90.88 74 SER A CA 1
ATOM 564 C C . SER A 1 74 ? 15.258 -0.019 -12.363 1.00 90.88 74 SER A C 1
ATOM 566 O O . SER A 1 74 ? 14.802 0.640 -13.288 1.00 90.88 74 SER A O 1
ATOM 568 N N . ASP A 1 75 ? 14.980 -1.307 -12.178 1.00 90.56 75 ASP A N 1
ATOM 569 C CA . ASP A 1 75 ? 14.227 -2.115 -13.137 1.00 90.56 75 ASP A CA 1
ATOM 570 C C . ASP A 1 75 ? 12.721 -2.102 -12.835 1.00 90.56 75 ASP A C 1
ATOM 572 O O . ASP A 1 75 ? 11.918 -2.547 -13.651 1.00 90.56 75 ASP A O 1
ATOM 576 N N . LEU A 1 76 ? 12.334 -1.634 -11.643 1.00 92.44 76 LEU A N 1
ATOM 577 C CA . LEU A 1 76 ? 10.958 -1.667 -11.147 1.00 92.44 76 LEU A CA 1
ATOM 578 C C . LEU A 1 76 ? 10.280 -0.301 -11.177 1.00 92.44 76 LEU A C 1
ATOM 580 O O . LEU A 1 76 ? 9.064 -0.253 -11.325 1.00 92.44 76 LEU A O 1
ATOM 584 N N . ILE A 1 77 ? 11.028 0.796 -11.047 1.00 93.19 77 ILE A N 1
ATOM 585 C CA . ILE A 1 77 ? 10.447 2.143 -10.980 1.00 93.19 77 ILE A CA 1
ATOM 586 C C . ILE A 1 77 ? 9.628 2.458 -12.237 1.00 93.19 77 ILE A C 1
ATOM 588 O O . ILE A 1 77 ? 8.461 2.820 -12.098 1.00 93.19 77 ILE A O 1
ATOM 592 N N . ASP A 1 78 ? 10.192 2.276 -13.435 1.00 92.88 78 ASP A N 1
ATOM 593 C CA . ASP A 1 78 ? 9.490 2.618 -14.680 1.00 92.88 78 ASP A CA 1
ATOM 594 C C . ASP A 1 78 ? 8.218 1.763 -14.878 1.00 92.88 78 ASP A C 1
ATOM 596 O O . ASP A 1 78 ? 7.142 2.348 -15.033 1.00 92.88 78 ASP A O 1
ATOM 600 N N . PRO A 1 79 ? 8.258 0.416 -14.748 1.00 93.50 79 PRO A N 1
ATOM 601 C CA . PRO A 1 79 ? 7.045 -0.403 -14.835 1.00 93.50 79 PRO A CA 1
ATOM 602 C C . PRO A 1 79 ? 5.988 -0.086 -13.770 1.00 93.50 79 PRO A C 1
ATOM 604 O O . PRO A 1 79 ? 4.792 -0.162 -14.044 1.00 93.50 79 PRO A O 1
ATOM 607 N N . ILE A 1 80 ? 6.400 0.264 -12.544 1.00 93.44 80 ILE A N 1
ATOM 608 C CA . ILE A 1 80 ? 5.466 0.646 -11.474 1.00 93.44 80 ILE A CA 1
ATOM 609 C C . ILE A 1 80 ? 4.774 1.966 -11.821 1.00 93.44 80 ILE A C 1
ATOM 611 O O . ILE A 1 80 ? 3.561 2.082 -11.643 1.00 93.44 80 ILE A O 1
ATOM 615 N N . CYS A 1 81 ? 5.519 2.953 -12.323 1.00 92.44 81 CYS A N 1
ATOM 616 C CA . CYS A 1 81 ? 4.953 4.224 -12.764 1.00 92.44 81 CYS A CA 1
ATOM 617 C C . CYS A 1 81 ? 3.934 4.011 -13.888 1.00 92.44 81 CYS A C 1
ATOM 619 O O . CYS A 1 81 ? 2.820 4.521 -13.788 1.00 92.44 81 CYS A O 1
ATOM 621 N N . GLU A 1 82 ? 4.260 3.202 -14.898 1.00 92.44 82 GLU A N 1
ATOM 622 C CA . GLU A 1 82 ? 3.331 2.861 -15.983 1.00 92.44 82 GLU A CA 1
ATOM 623 C C . GLU A 1 82 ? 2.062 2.168 -15.464 1.00 92.44 82 GLU A C 1
ATOM 625 O O . GLU A 1 82 ? 0.954 2.558 -15.832 1.00 92.44 82 GLU A O 1
ATOM 630 N N . ALA A 1 83 ? 2.201 1.197 -14.554 1.00 91.94 83 ALA A N 1
ATOM 631 C CA . ALA A 1 83 ? 1.069 0.494 -13.949 1.00 91.94 83 ALA A CA 1
ATOM 632 C C . ALA A 1 83 ? 0.144 1.430 -13.154 1.00 91.94 83 ALA A C 1
ATOM 634 O O . ALA A 1 83 ? -1.080 1.278 -13.180 1.00 91.94 83 ALA A O 1
ATOM 635 N N . ILE A 1 84 ? 0.719 2.406 -12.444 1.00 90.69 84 ILE A N 1
ATOM 636 C CA . ILE A 1 84 ? -0.052 3.433 -11.738 1.00 90.69 84 ILE A CA 1
ATOM 637 C C . ILE A 1 84 ? -0.751 4.340 -12.749 1.00 90.69 84 ILE A C 1
ATOM 639 O O . ILE A 1 84 ? -1.932 4.622 -12.581 1.00 90.69 84 ILE A O 1
ATOM 643 N N . GLU A 1 85 ? -0.061 4.794 -13.791 1.00 90.12 85 GLU A N 1
ATOM 644 C CA . GLU A 1 85 ? -0.608 5.748 -14.759 1.00 90.12 85 GLU A CA 1
ATOM 645 C C . GLU A 1 85 ? -1.722 5.165 -15.632 1.00 90.12 85 GLU A C 1
ATOM 647 O O . GLU A 1 85 ? -2.693 5.869 -15.931 1.00 90.12 85 GLU A O 1
ATOM 652 N N . ASP A 1 86 ? -1.638 3.881 -15.984 1.00 89.06 86 ASP A N 1
ATOM 653 C CA . ASP A 1 86 ? -2.676 3.175 -16.746 1.00 89.06 86 ASP A CA 1
ATOM 654 C C . ASP A 1 86 ? -3.942 2.893 -15.913 1.00 89.06 86 ASP A C 1
ATOM 656 O O . ASP A 1 86 ? -5.000 2.545 -16.450 1.00 89.06 86 ASP A O 1
ATOM 660 N N . LEU A 1 87 ? -3.887 3.107 -14.592 1.00 86.25 87 LEU A N 1
ATOM 661 C CA . LEU A 1 87 ? -5.031 2.892 -13.720 1.00 86.25 87 LEU A CA 1
ATOM 662 C C . LEU A 1 87 ? -6.196 3.819 -14.089 1.00 86.25 87 LEU A C 1
ATOM 664 O O . LEU A 1 87 ? -6.170 5.047 -13.929 1.00 86.25 87 LEU A O 1
ATOM 668 N N . LYS A 1 88 ? -7.297 3.196 -14.504 1.00 81.56 88 LYS A N 1
ATOM 669 C CA . LYS A 1 88 ? -8.587 3.866 -14.653 1.00 81.56 88 LYS A CA 1
ATOM 670 C C . LYS A 1 88 ? -9.236 3.974 -13.284 1.00 81.56 88 LYS A C 1
ATOM 672 O O . LYS A 1 88 ? -9.747 2.994 -12.752 1.00 81.56 88 LYS A O 1
ATOM 677 N N . LEU A 1 89 ? -9.192 5.176 -12.716 1.00 72.31 89 LEU A N 1
ATOM 678 C CA . LEU A 1 89 ? -9.890 5.467 -11.471 1.00 72.31 89 LEU A CA 1
ATOM 679 C C . LEU A 1 89 ? -11.396 5.280 -11.699 1.00 72.31 89 LEU A C 1
ATOM 681 O O . LEU A 1 89 ? -11.925 5.872 -12.643 1.00 72.31 89 LEU A O 1
ATOM 685 N N . PRO A 1 90 ? -12.091 4.476 -10.880 1.00 64.50 90 PRO A N 1
ATOM 686 C CA . PRO A 1 90 ? -13.540 4.405 -10.960 1.00 64.50 90 PRO A CA 1
ATOM 687 C C . PRO A 1 90 ? -14.121 5.790 -10.638 1.00 64.50 90 PRO A C 1
ATOM 689 O O . PRO A 1 90 ? -13.829 6.371 -9.591 1.00 64.50 90 PRO A O 1
ATOM 692 N N . ASP A 1 91 ? -14.949 6.334 -11.537 1.00 56.03 91 ASP A N 1
ATOM 693 C CA . ASP A 1 91 ? -15.636 7.620 -11.331 1.00 56.03 91 ASP A CA 1
ATOM 694 C C . ASP A 1 91 ? -16.519 7.599 -10.067 1.00 56.03 91 ASP A C 1
ATOM 696 O O . ASP A 1 91 ? -16.727 8.622 -9.400 1.00 56.03 91 ASP A O 1
ATOM 700 N N . ASN A 1 92 ? -16.983 6.410 -9.681 1.00 52.84 92 ASN A N 1
ATOM 701 C CA . ASN A 1 92 ? -17.828 6.184 -8.527 1.00 52.84 92 ASN A CA 1
ATOM 702 C C . ASN A 1 92 ? -17.683 4.727 -8.076 1.00 52.84 92 ASN A C 1
ATOM 704 O O . ASN A 1 92 ? -18.237 3.852 -8.725 1.00 52.84 92 ASN A O 1
ATOM 708 N N . ASP A 1 93 ? -16.942 4.462 -7.002 1.00 44.72 93 ASP A N 1
ATOM 709 C CA . ASP A 1 93 ? -17.192 3.252 -6.227 1.00 44.72 93 ASP A CA 1
ATOM 710 C C . ASP A 1 93 ? -16.857 3.499 -4.760 1.00 44.72 93 ASP A C 1
ATOM 712 O O . ASP A 1 93 ? -15.735 3.841 -4.375 1.00 44.72 93 ASP A O 1
ATOM 716 N N . THR A 1 94 ? -17.926 3.431 -3.981 1.00 43.25 94 THR A N 1
ATOM 717 C CA . THR A 1 94 ? -18.010 3.344 -2.536 1.00 43.25 94 THR A CA 1
ATOM 718 C C . THR A 1 94 ? -16.842 2.519 -2.010 1.00 43.25 94 THR A C 1
ATOM 720 O O . THR A 1 94 ? -16.795 1.306 -2.185 1.00 43.25 94 THR A O 1
ATOM 723 N N . GLY A 1 95 ? -15.878 3.174 -1.362 1.00 41.00 95 GLY A N 1
ATOM 724 C CA . GLY A 1 95 ? -14.975 2.454 -0.480 1.00 41.00 95 GLY A CA 1
ATOM 725 C C . GLY A 1 95 ? -15.846 1.824 0.595 1.00 41.00 95 GLY A C 1
ATOM 726 O O . GLY A 1 95 ? -16.350 2.540 1.458 1.00 41.00 95 GLY A O 1
ATOM 727 N N . GLU A 1 96 ? -16.090 0.520 0.495 1.00 39.22 96 GLU A N 1
ATOM 728 C CA . GLU A 1 96 ? -16.654 -0.254 1.587 1.00 39.22 96 GLU A CA 1
ATOM 729 C C . GLU A 1 96 ? -15.677 -0.129 2.756 1.00 39.22 96 GLU A C 1
ATOM 731 O O . GLU A 1 96 ? -14.644 -0.793 2.823 1.00 39.22 96 GLU A O 1
ATOM 736 N N . ALA A 1 97 ? -15.984 0.808 3.652 1.00 38.88 97 ALA A N 1
ATOM 737 C CA . ALA A 1 97 ? -15.481 0.800 5.006 1.00 38.88 97 ALA A CA 1
ATOM 738 C C . ALA A 1 97 ? -15.967 -0.516 5.617 1.00 38.88 97 ALA A C 1
ATOM 740 O O . ALA A 1 97 ? -17.151 -0.681 5.911 1.00 38.88 97 ALA A O 1
ATOM 741 N N . GLY A 1 98 ? -15.065 -1.491 5.694 1.00 34.38 98 GLY A N 1
ATOM 742 C CA . GLY A 1 98 ? -15.356 -2.782 6.286 1.00 34.38 98 GLY A CA 1
ATOM 743 C C . GLY A 1 98 ? -15.874 -2.613 7.713 1.00 34.38 98 GLY A C 1
ATOM 744 O O . GLY A 1 98 ? -15.212 -2.006 8.551 1.00 34.38 98 GLY A O 1
ATOM 745 N N . GLY A 1 99 ? -17.050 -3.192 7.968 1.00 34.91 99 GLY A N 1
ATOM 746 C CA . GLY A 1 99 ? -17.503 -3.577 9.303 1.00 34.91 99 GLY A CA 1
ATOM 747 C C . GLY A 1 99 ? -18.582 -2.696 9.930 1.00 34.91 99 GLY A C 1
ATOM 748 O O . GLY A 1 99 ? -18.313 -1.972 10.881 1.00 34.91 99 GLY A O 1
ATOM 749 N N . GLN A 1 100 ? -19.833 -2.854 9.488 1.00 41.31 100 GLN A N 1
ATOM 750 C CA . GLN A 1 100 ? -20.992 -2.574 10.341 1.00 41.31 100 GLN A CA 1
ATOM 751 C C . GLN A 1 100 ? -20.980 -3.587 11.499 1.00 41.31 100 GLN A C 1
ATOM 753 O O . GLN A 1 100 ? -21.147 -4.786 11.263 1.00 41.31 100 GLN A O 1
ATOM 758 N N . VAL A 1 101 ? -20.801 -3.128 12.739 1.00 39.69 101 VAL A N 1
ATOM 759 C CA . VAL A 1 101 ? -20.968 -3.968 13.933 1.00 39.69 101 VAL A CA 1
ATOM 760 C C . VAL A 1 101 ? -21.961 -3.299 14.874 1.00 39.69 101 VAL A C 1
ATOM 762 O O . VAL A 1 101 ? -21.947 -2.097 15.086 1.00 39.69 101 VAL A O 1
ATOM 765 N N . THR A 1 102 ? -22.887 -4.115 15.354 1.00 39.91 102 THR A N 1
ATOM 766 C CA . THR A 1 102 ? -24.117 -3.771 16.060 1.00 39.91 102 THR A CA 1
ATOM 767 C C . THR A 1 102 ? -23.890 -3.111 17.420 1.00 39.91 102 THR A C 1
ATOM 769 O O . THR A 1 102 ? -23.060 -3.574 18.200 1.00 39.91 102 THR A O 1
ATOM 772 N N . GLY A 1 103 ? -24.717 -2.099 17.699 1.00 42.09 103 GLY A N 1
ATOM 773 C CA . GLY A 1 103 ? -24.661 -1.210 18.857 1.00 42.09 103 GLY A CA 1
ATOM 774 C C . GLY A 1 103 ? -24.494 -1.861 20.232 1.00 42.09 103 GLY A C 1
ATOM 775 O O . GLY A 1 103 ? -25.208 -2.793 20.609 1.00 42.09 103 GLY A O 1
ATOM 776 N N . GLY A 1 104 ? -23.572 -1.268 20.991 1.00 44.88 104 GLY A N 1
ATOM 777 C CA . GLY A 1 104 ? -23.284 -1.474 22.412 1.00 44.88 104 GLY A CA 1
ATOM 778 C C . GLY A 1 104 ? -22.220 -0.470 22.888 1.00 44.88 104 GLY A C 1
ATOM 779 O O . GLY A 1 104 ? -21.561 0.156 22.062 1.00 44.88 104 GLY A O 1
ATOM 780 N N . ASP A 1 105 ? -22.005 -0.327 24.204 1.00 60.88 105 ASP A N 1
ATOM 781 C CA . ASP A 1 105 ? -21.023 0.6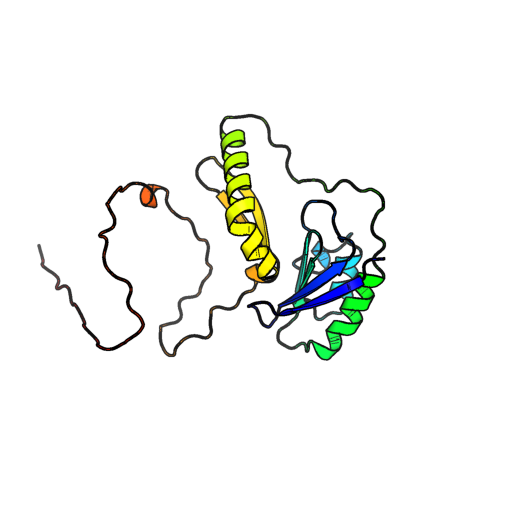05 24.816 1.00 60.88 105 ASP A CA 1
ATOM 782 C C . ASP A 1 105 ? -19.578 0.477 24.269 1.00 60.88 105 ASP A C 1
ATOM 784 O O . ASP A 1 105 ? -18.750 1.389 24.381 1.00 60.88 105 ASP A O 1
ATOM 788 N N . SER A 1 106 ? -19.263 -0.654 23.636 1.00 67.12 106 SER A N 1
ATOM 789 C CA . SER A 1 106 ? -17.989 -0.903 22.959 1.00 67.12 106 SER A CA 1
ATOM 790 C C . SER A 1 106 ? -17.812 -0.101 21.659 1.00 67.12 106 SER A C 1
ATOM 792 O O . SER A 1 106 ? -16.672 0.188 21.303 1.00 67.12 106 SER A O 1
ATOM 794 N N . GLU A 1 107 ? -18.888 0.315 20.981 1.00 76.50 107 GLU A N 1
ATOM 795 C CA . GLU A 1 107 ? -18.840 1.085 19.723 1.00 76.50 107 GLU A CA 1
ATOM 796 C C . GLU A 1 107 ? -18.327 2.511 19.954 1.00 76.50 107 GLU A C 1
ATOM 798 O O . GLU A 1 107 ? -17.363 2.931 19.321 1.00 76.50 107 GLU A O 1
ATOM 803 N N . ALA A 1 108 ? -18.857 3.214 20.960 1.00 80.06 108 ALA A N 1
ATOM 804 C CA . ALA A 1 108 ? -18.368 4.546 21.332 1.00 80.06 108 ALA A CA 1
ATOM 805 C C . ALA A 1 108 ? -16.886 4.523 21.761 1.00 80.06 108 ALA A C 1
ATOM 807 O O . ALA A 1 108 ? -16.129 5.474 21.544 1.00 80.06 108 ALA A O 1
ATOM 808 N N . THR A 1 109 ? -16.445 3.412 22.360 1.00 83.19 109 THR A N 1
ATOM 809 C CA . THR A 1 109 ? -15.032 3.199 22.698 1.00 83.19 109 THR A CA 1
ATOM 810 C C . THR A 1 109 ? -14.188 2.961 21.442 1.00 83.19 109 THR A C 1
ATOM 812 O O . THR A 1 109 ? -13.112 3.546 21.319 1.00 83.19 109 THR A O 1
ATOM 815 N N . LEU A 1 110 ? -14.679 2.161 20.492 1.00 85.31 110 LEU A N 1
ATOM 816 C CA . LEU A 1 110 ? -14.036 1.918 19.197 1.00 85.31 110 LEU A CA 1
ATOM 817 C C . LEU A 1 110 ? -13.888 3.191 18.367 1.00 85.31 110 LEU A C 1
ATOM 819 O O . LEU A 1 110 ? -12.805 3.454 17.850 1.00 85.31 110 LEU A O 1
ATOM 823 N N . GLU A 1 111 ? -14.934 4.008 18.282 1.00 86.25 111 GLU A N 1
ATOM 824 C CA . GLU A 1 111 ? -14.895 5.305 17.601 1.00 86.25 111 GLU A CA 1
ATOM 825 C C . GLU A 1 111 ? -13.826 6.215 18.206 1.00 86.25 111 GLU A C 1
ATOM 827 O O . GLU A 1 111 ? -13.020 6.810 17.489 1.00 86.25 111 GLU A O 1
ATOM 832 N N . ARG A 1 112 ? -13.752 6.272 19.541 1.00 86.94 112 ARG A N 1
ATOM 833 C CA . ARG A 1 112 ? -12.722 7.045 20.239 1.00 86.94 112 ARG A CA 1
ATOM 834 C C . ARG A 1 112 ? -11.317 6.512 19.968 1.00 86.94 112 ARG A C 1
ATOM 836 O O . ARG A 1 112 ? -10.394 7.308 19.794 1.00 86.94 112 ARG A O 1
ATOM 843 N N . ILE A 1 113 ? -11.139 5.191 19.943 1.00 88.12 113 ILE A N 1
ATOM 844 C CA . ILE A 1 113 ? -9.862 4.559 19.591 1.00 88.12 113 ILE A CA 1
ATOM 845 C C . ILE A 1 113 ? -9.484 4.930 18.157 1.00 88.12 113 ILE A C 1
ATOM 847 O O . ILE A 1 113 ? -8.375 5.412 17.944 1.00 88.12 113 ILE A O 1
ATOM 851 N N . ASN A 1 114 ? -10.397 4.784 17.197 1.00 87.75 114 ASN A N 1
ATOM 852 C CA . ASN A 1 114 ? -10.159 5.145 15.801 1.00 87.75 114 ASN A CA 1
ATOM 853 C C . ASN A 1 114 ? -9.784 6.621 15.656 1.00 87.75 114 ASN A C 1
ATOM 855 O O . ASN A 1 114 ? -8.763 6.921 15.046 1.00 87.75 114 ASN A O 1
ATOM 859 N N . HIS A 1 115 ? -10.494 7.531 16.323 1.00 87.31 115 HIS A N 1
ATOM 860 C CA . HIS A 1 115 ? -10.146 8.952 16.324 1.00 87.31 115 HIS A CA 1
ATOM 861 C C . HIS A 1 115 ? -8.718 9.211 16.842 1.00 87.31 115 HIS A C 1
ATOM 863 O O . HIS A 1 115 ? -7.978 10.026 16.282 1.00 87.31 115 HIS A O 1
ATOM 869 N N . LEU A 1 116 ? -8.296 8.524 17.910 1.00 88.81 116 LEU A N 1
ATOM 870 C CA . LEU A 1 116 ? -6.925 8.629 18.424 1.00 88.81 116 LEU A CA 1
ATOM 871 C C . LEU A 1 116 ? -5.897 8.045 17.447 1.00 88.81 116 LEU A C 1
ATOM 873 O O . LEU A 1 116 ? -4.835 8.638 17.259 1.00 88.81 116 LEU A O 1
ATOM 877 N N . LEU A 1 117 ? -6.202 6.915 16.807 1.00 87.94 117 LEU A N 1
ATOM 878 C CA . LEU A 1 117 ? -5.338 6.321 15.786 1.00 87.94 117 LEU A CA 1
ATOM 879 C C . LEU A 1 117 ? -5.164 7.271 14.595 1.00 87.94 117 LEU A C 1
ATOM 881 O O . LEU A 1 117 ? -4.031 7.489 14.163 1.00 87.94 117 LEU A O 1
ATOM 885 N N . ASP A 1 118 ? -6.250 7.875 14.122 1.00 86.94 118 ASP A N 1
ATOM 886 C CA . ASP A 1 118 ? -6.274 8.801 12.986 1.00 86.94 118 ASP A CA 1
ATOM 887 C C . ASP A 1 118 ? -5.530 10.103 13.284 1.00 86.94 118 ASP A C 1
ATOM 889 O O . ASP A 1 118 ? -4.863 10.653 12.411 1.00 86.94 118 ASP A O 1
ATOM 893 N N . THR A 1 119 ? -5.596 10.578 14.529 1.00 85.88 119 THR A N 1
ATOM 894 C CA . THR A 1 119 ? -4.944 11.830 14.933 1.00 85.88 119 THR A CA 1
ATOM 895 C C . THR A 1 119 ? -3.462 11.635 15.258 1.00 85.88 119 THR A C 1
ATOM 897 O O . THR A 1 119 ? -2.648 12.512 14.978 1.00 85.88 119 THR A O 1
ATOM 900 N N . CYS A 1 120 ? -3.090 10.506 15.870 1.00 86.19 120 CYS A N 1
ATOM 901 C CA . CYS A 1 120 ? -1.761 10.347 16.467 1.00 86.19 120 CYS A CA 1
ATOM 902 C C . CYS A 1 120 ? -0.852 9.359 15.732 1.00 86.19 120 CYS A C 1
ATOM 904 O O . CYS A 1 120 ? 0.357 9.577 15.699 1.00 86.19 120 CYS A O 1
ATOM 906 N N . ILE A 1 121 ? -1.388 8.263 15.186 1.00 87.19 121 ILE A N 1
ATOM 907 C CA . ILE A 1 121 ? -0.568 7.140 14.697 1.00 87.19 121 ILE A CA 1
ATOM 908 C C . ILE A 1 121 ? -0.559 7.072 13.172 1.00 87.19 121 ILE A C 1
ATOM 910 O O . ILE A 1 121 ? 0.514 7.052 12.568 1.00 87.19 121 ILE A O 1
ATOM 914 N N . ARG A 1 122 ? -1.734 7.064 12.533 1.00 88.62 122 ARG A N 1
ATOM 915 C CA . ARG A 1 122 ? -1.851 6.952 11.072 1.00 88.62 122 ARG A CA 1
ATOM 916 C C . ARG A 1 122 ? -1.090 8.036 10.307 1.00 88.62 122 ARG A C 1
ATOM 918 O O . ARG A 1 122 ? -0.483 7.668 9.306 1.00 88.62 122 ARG A O 1
ATOM 925 N N . PRO A 1 123 ? -1.039 9.312 10.743 1.00 86.00 123 PRO A N 1
ATOM 926 C CA . PRO A 1 123 ? -0.282 10.330 10.020 1.00 86.00 123 PRO A CA 1
ATOM 927 C C . PRO A 1 123 ? 1.217 10.013 9.968 1.00 86.00 123 PRO A C 1
ATOM 929 O O . PRO A 1 123 ? 1.843 10.179 8.925 1.00 86.00 123 PRO A O 1
ATOM 932 N N . GLY A 1 124 ? 1.776 9.498 11.069 1.00 86.19 124 GLY A N 1
ATOM 933 C CA . GLY A 1 124 ? 3.172 9.061 11.122 1.00 86.19 124 GLY A CA 1
ATOM 934 C C . GLY A 1 124 ? 3.422 7.846 10.231 1.00 86.19 124 GLY A C 1
ATOM 935 O O . GLY A 1 124 ? 4.328 7.869 9.404 1.00 86.19 124 GLY A O 1
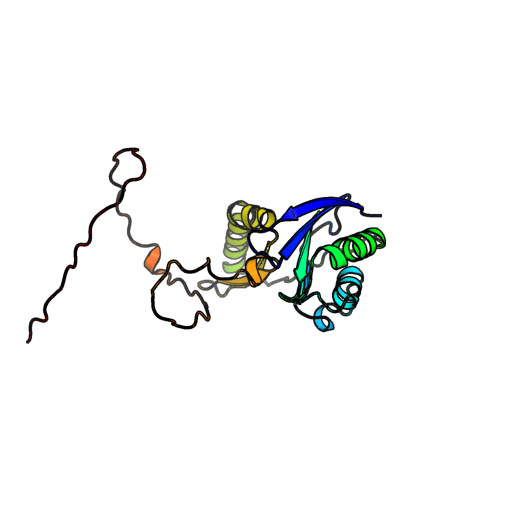ATOM 936 N N . LEU A 1 125 ? 2.562 6.825 10.328 1.00 87.19 125 LEU A N 1
ATOM 937 C CA . LEU A 1 125 ? 2.680 5.620 9.499 1.00 87.19 125 LEU A CA 1
ATOM 938 C C . LEU A 1 125 ? 2.566 5.941 8.005 1.00 87.19 125 LEU A C 1
ATOM 940 O O . LEU A 1 125 ? 3.372 5.454 7.223 1.00 87.19 125 LEU A O 1
ATOM 944 N N . ALA A 1 126 ? 1.622 6.795 7.605 1.00 85.25 126 ALA A N 1
ATOM 945 C CA . ALA A 1 126 ? 1.468 7.217 6.214 1.00 85.25 126 ALA A CA 1
ATOM 946 C C . ALA A 1 126 ? 2.690 8.005 5.710 1.00 85.25 126 ALA A C 1
ATOM 948 O O . ALA A 1 126 ? 3.075 7.878 4.544 1.00 85.25 126 ALA A O 1
ATOM 949 N N . GLY A 1 127 ? 3.331 8.785 6.588 1.00 83.44 127 GLY A N 1
ATOM 950 C CA . GLY A 1 127 ? 4.627 9.410 6.324 1.00 83.44 127 GLY A CA 1
ATOM 951 C C . GLY A 1 127 ? 5.672 8.376 5.907 1.00 83.44 127 GLY A C 1
ATOM 952 O O . GLY A 1 127 ? 6.251 8.507 4.829 1.00 83.44 127 GLY A O 1
ATOM 953 N N . ASP A 1 128 ? 5.783 7.301 6.686 1.00 86.12 128 ASP A N 1
ATOM 954 C CA . ASP A 1 128 ? 6.713 6.187 6.473 1.00 86.12 128 ASP A CA 1
ATOM 955 C C . ASP A 1 128 ? 6.279 5.197 5.368 1.00 86.12 128 ASP A C 1
ATOM 957 O O . ASP A 1 128 ? 6.984 4.224 5.109 1.00 86.12 128 ASP A O 1
ATOM 961 N N . GLY A 1 129 ? 5.133 5.406 4.704 1.00 81.94 129 GLY A N 1
ATOM 962 C CA . GLY A 1 129 ? 4.607 4.487 3.680 1.00 81.94 129 GLY A CA 1
ATOM 963 C C . GLY A 1 129 ? 3.923 3.237 4.250 1.00 81.94 129 GLY A C 1
ATOM 964 O O . GLY A 1 129 ? 3.877 2.182 3.620 1.00 81.94 129 GLY A O 1
ATOM 965 N N . GLY A 1 130 ? 3.419 3.316 5.474 1.00 85.88 130 GLY A N 1
ATOM 966 C CA . GLY A 1 130 ? 2.662 2.260 6.125 1.00 85.88 130 GLY A CA 1
ATOM 967 C C . GLY A 1 130 ? 1.218 2.636 6.422 1.00 85.88 130 GLY A C 1
ATOM 968 O O . GLY A 1 130 ? 0.792 3.787 6.325 1.00 85.88 130 GLY A O 1
ATOM 969 N N . GLY A 1 131 ? 0.461 1.626 6.827 1.00 84.94 131 GLY A N 1
ATOM 970 C CA . GLY A 1 131 ? -0.915 1.759 7.281 1.00 84.94 131 GLY A CA 1
ATOM 971 C C . GLY A 1 131 ? -1.194 0.850 8.467 1.00 84.94 131 GLY A C 1
ATOM 972 O O . GLY A 1 131 ? -0.430 -0.071 8.762 1.00 84.94 131 GLY A O 1
ATOM 973 N N . LEU A 1 132 ? -2.299 1.118 9.150 1.00 85.44 132 LEU A N 1
ATOM 974 C CA . LEU A 1 132 ? -2.799 0.291 10.240 1.00 85.44 132 LEU A CA 1
ATOM 975 C C . LEU A 1 132 ? -4.282 0.033 10.014 1.00 85.44 132 LEU A C 1
ATOM 977 O O . LEU A 1 132 ? -5.013 0.948 9.666 1.00 85.44 132 LEU A O 1
ATOM 981 N N . GLU A 1 133 ? -4.742 -1.183 10.240 1.00 84.06 133 GLU A N 1
ATOM 982 C CA . GLU A 1 133 ? -6.160 -1.529 10.223 1.00 84.06 133 GLU A CA 1
ATOM 983 C C . GLU A 1 133 ? -6.535 -2.185 11.550 1.00 84.06 133 GLU A C 1
ATOM 985 O O . GLU A 1 133 ? -5.742 -2.930 12.129 1.00 84.06 133 GLU A O 1
ATOM 990 N N . VAL A 1 134 ? -7.725 -1.872 12.060 1.00 84.38 134 VAL A N 1
ATOM 991 C CA . VAL A 1 134 ? -8.268 -2.515 13.258 1.00 84.38 134 VAL A CA 1
ATOM 992 C C . VAL A 1 134 ? -9.033 -3.754 12.804 1.00 84.38 134 VAL A C 1
ATOM 994 O O . VAL A 1 134 ? -9.982 -3.631 12.040 1.00 84.38 134 VAL A O 1
ATOM 997 N N . ILE A 1 135 ? -8.615 -4.935 13.263 1.00 85.25 135 ILE A N 1
ATOM 998 C CA . ILE A 1 135 ? -9.250 -6.213 12.911 1.00 85.25 135 ILE A CA 1
ATOM 999 C C . ILE A 1 135 ? -10.430 -6.492 13.842 1.00 85.25 135 ILE A C 1
ATOM 1001 O O . ILE A 1 135 ? -11.519 -6.839 13.394 1.00 85.25 135 ILE A O 1
ATOM 1005 N N . SER A 1 136 ? -10.206 -6.385 15.154 1.00 82.88 136 SER A N 1
ATOM 1006 C CA . SER A 1 136 ? -11.210 -6.720 16.162 1.00 82.88 136 SER A CA 1
ATOM 1007 C C . SER A 1 136 ? -10.964 -5.978 17.476 1.00 82.88 136 SER A C 1
ATOM 1009 O O . SER A 1 136 ? -9.846 -5.551 17.781 1.00 82.88 136 SER A O 1
ATOM 1011 N N . PHE A 1 137 ? -12.028 -5.808 18.260 1.00 84.19 137 PHE A N 1
ATOM 1012 C CA . PHE A 1 137 ? -11.967 -5.253 19.607 1.00 84.19 137 PHE A CA 1
ATOM 1013 C C . PHE A 1 137 ? -12.994 -5.946 20.496 1.00 84.19 137 PHE A C 1
ATOM 1015 O O . PHE A 1 137 ? -14.179 -5.971 20.170 1.00 84.19 137 PHE A O 1
ATOM 1022 N N . ASP A 1 138 ? -12.543 -6.486 21.624 1.00 84.06 138 ASP A N 1
ATOM 1023 C CA . ASP A 1 138 ? -13.389 -7.209 22.586 1.00 84.06 138 ASP A CA 1
ATOM 1024 C C . ASP A 1 138 ? -13.750 -6.371 23.833 1.00 84.06 138 ASP A C 1
ATOM 1026 O O . ASP A 1 138 ? -14.276 -6.896 24.812 1.00 84.06 138 ASP A O 1
ATOM 1030 N N . GLY A 1 139 ? -13.463 -5.062 23.819 1.00 76.75 139 GLY A N 1
ATOM 1031 C CA . GLY A 1 139 ? -13.652 -4.161 24.963 1.00 76.75 139 GLY A CA 1
ATOM 1032 C C . GLY A 1 139 ? -12.392 -3.940 25.804 1.00 76.75 139 GLY A C 1
ATOM 1033 O O . GLY A 1 139 ? -12.292 -2.924 26.493 1.00 76.75 139 GLY A O 1
ATOM 1034 N N . GLN A 1 140 ? -11.408 -4.838 25.732 1.00 81.06 140 GLN A N 1
ATOM 1035 C CA . GLN A 1 140 ? -10.175 -4.754 26.523 1.00 81.06 140 GLN A CA 1
ATOM 1036 C C . GLN A 1 140 ? -8.908 -4.945 25.680 1.00 81.06 140 GLN A C 1
ATOM 1038 O O . GLN A 1 140 ? -7.872 -4.343 25.967 1.00 81.06 140 GLN A O 1
ATOM 1043 N N . THR A 1 141 ? -9.006 -5.731 24.616 1.00 80.50 141 THR A N 1
ATOM 1044 C CA . THR A 1 141 ? -7.942 -6.077 23.685 1.00 80.50 141 THR A CA 1
ATOM 1045 C C . THR A 1 141 ? -8.295 -5.542 22.305 1.00 80.50 141 THR A C 1
ATOM 1047 O O . THR A 1 141 ? -9.350 -5.845 21.753 1.00 80.50 141 THR A O 1
ATOM 1050 N N . LEU A 1 142 ? -7.386 -4.745 21.743 1.00 85.06 142 LEU A N 1
ATOM 1051 C CA . LEU A 1 142 ? -7.462 -4.258 20.370 1.00 85.06 142 LEU A CA 1
ATOM 1052 C C . LEU A 1 142 ? -6.526 -5.091 19.494 1.00 85.06 142 LEU A C 1
ATOM 1054 O O . LEU A 1 142 ? -5.318 -5.131 19.740 1.00 85.06 142 LEU A O 1
ATOM 1058 N N . GLU A 1 143 ? -7.072 -5.733 18.468 1.00 84.38 143 GLU A N 1
ATOM 1059 C CA . GLU A 1 143 ? -6.292 -6.428 17.452 1.00 84.38 143 GLU A CA 1
ATOM 1060 C C . GLU A 1 143 ? -6.102 -5.523 16.233 1.00 84.38 143 GLU A C 1
ATOM 1062 O O . GLU A 1 143 ? -7.065 -5.042 15.637 1.00 84.38 143 GLU A O 1
ATOM 1067 N N . ILE A 1 144 ? -4.840 -5.285 15.873 1.00 86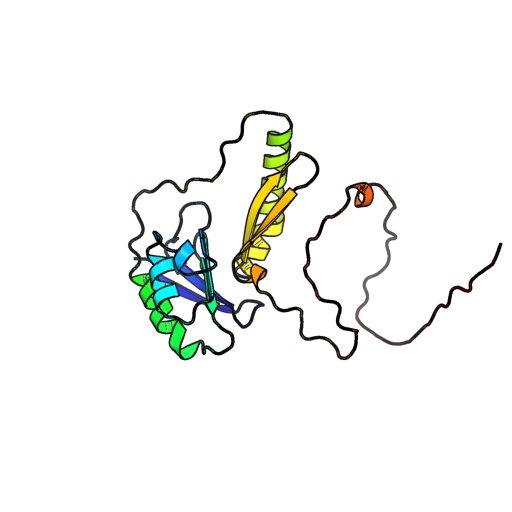.44 144 ILE A N 1
ATOM 1068 C CA . ILE A 1 144 ? -4.446 -4.412 14.765 1.00 86.44 144 ILE A CA 1
ATOM 1069 C C . ILE A 1 144 ? -3.551 -5.155 13.775 1.00 86.44 144 ILE A C 1
ATOM 1071 O O . ILE A 1 144 ? -2.728 -5.987 14.164 1.00 86.44 144 ILE A O 1
ATOM 1075 N N . SER A 1 145 ? -3.674 -4.806 12.501 1.00 83.19 145 SER A N 1
ATOM 1076 C CA . SER A 1 145 ? -2.798 -5.247 11.419 1.00 83.19 145 SER A CA 1
ATOM 1077 C C . SER A 1 145 ? -2.014 -4.060 10.868 1.00 83.19 145 SER A C 1
ATOM 1079 O O . SER A 1 145 ? -2.582 -3.006 10.595 1.00 83.19 145 SER A O 1
ATOM 1081 N N . TYR A 1 146 ? -0.701 -4.227 10.704 1.00 87.38 146 TYR A N 1
ATOM 1082 C CA . TYR A 1 146 ? 0.159 -3.249 10.036 1.00 87.38 146 TYR A CA 1
ATOM 1083 C C . TYR A 1 146 ? 0.336 -3.615 8.561 1.00 87.38 146 TYR A C 1
ATOM 1085 O O . TYR A 1 146 ? 0.488 -4.788 8.214 1.00 87.38 146 TYR A O 1
ATOM 1093 N N . HIS A 1 147 ? 0.366 -2.595 7.707 1.00 86.00 147 HIS A N 1
ATOM 1094 C CA . HIS A 1 147 ? 0.435 -2.709 6.252 1.00 86.00 147 HIS A CA 1
ATOM 1095 C C . HIS A 1 147 ? 1.519 -1.792 5.667 1.00 86.00 147 HIS A C 1
ATOM 1097 O O . HIS A 1 147 ? 2.001 -0.879 6.344 1.00 86.00 147 HIS A O 1
ATOM 1103 N N . GLY A 1 148 ? 1.903 -2.041 4.411 1.00 85.12 148 GLY A N 1
ATOM 1104 C CA . GLY A 1 148 ? 2.943 -1.286 3.703 1.00 85.12 148 GLY A CA 1
ATOM 1105 C C . GLY A 1 148 ? 4.336 -1.483 4.305 1.00 85.12 148 GLY A C 1
ATOM 1106 O O . GLY A 1 148 ? 4.661 -2.560 4.812 1.00 85.12 148 GLY A O 1
ATOM 1107 N N . ALA A 1 149 ? 5.142 -0.420 4.314 1.00 80.88 149 ALA A N 1
ATOM 1108 C CA . ALA A 1 149 ? 6.533 -0.459 4.774 1.00 80.88 149 ALA A CA 1
ATOM 1109 C C . ALA A 1 149 ? 6.688 -0.907 6.241 1.00 80.88 149 ALA A C 1
ATOM 1111 O O . ALA A 1 149 ? 7.700 -1.509 6.607 1.00 80.88 149 ALA A O 1
ATOM 1112 N N . CYS A 1 150 ? 5.675 -0.661 7.078 1.00 75.81 150 CYS A N 1
ATOM 1113 C CA . CYS A 1 150 ? 5.692 -1.003 8.500 1.00 75.81 150 CYS A CA 1
ATOM 1114 C C . CYS A 1 150 ? 5.551 -2.508 8.774 1.00 75.81 150 CYS A C 1
ATOM 1116 O O . CYS A 1 150 ? 5.996 -2.971 9.823 1.00 75.81 150 CYS A O 1
ATOM 1118 N N . GLY A 1 151 ? 4.942 -3.273 7.860 1.00 66.50 151 GLY A N 1
ATOM 1119 C CA . GLY A 1 151 ? 4.717 -4.712 8.040 1.00 66.50 151 GLY A CA 1
ATOM 1120 C C . GLY A 1 151 ? 5.979 -5.563 7.867 1.00 66.50 151 GLY A C 1
ATOM 1121 O O . GLY A 1 151 ? 6.069 -6.654 8.424 1.00 66.50 151 GLY A O 1
ATOM 1122 N N . SER A 1 152 ? 6.960 -5.055 7.125 1.00 66.31 152 SER A N 1
ATOM 1123 C CA . SER A 1 152 ? 8.183 -5.767 6.734 1.00 66.31 152 SER A CA 1
ATOM 1124 C C . SER A 1 152 ? 9.461 -5.061 7.192 1.00 66.31 152 SER A C 1
ATOM 1126 O O . SER A 1 152 ? 10.545 -5.417 6.740 1.00 66.31 152 SER A O 1
ATOM 1128 N N . CYS A 1 153 ? 9.353 -4.066 8.081 1.00 69.44 153 CYS A N 1
ATOM 1129 C CA . CYS A 1 153 ? 10.506 -3.296 8.532 1.00 69.44 153 CYS A CA 1
ATOM 1130 C C . CYS A 1 153 ? 11.515 -4.222 9.239 1.00 69.44 153 CYS A C 1
ATOM 1132 O O . CYS A 1 153 ? 11.170 -4.826 10.267 1.00 69.44 153 CYS A O 1
ATOM 1134 N N . PRO A 1 154 ? 12.744 -4.372 8.708 1.00 63.94 154 PRO A N 1
ATOM 1135 C CA . PRO A 1 154 ? 13.762 -5.155 9.381 1.00 63.94 154 PRO A CA 1
ATOM 1136 C C . PRO A 1 154 ? 14.081 -4.508 10.736 1.00 63.94 154 PRO A C 1
ATOM 1138 O O . PRO A 1 154 ? 13.977 -3.286 10.887 1.00 63.94 154 PRO A O 1
ATOM 1141 N N . PRO A 1 155 ? 14.475 -5.295 11.755 1.00 55.19 155 PRO A N 1
ATOM 1142 C CA . PRO A 1 155 ? 15.020 -4.699 12.963 1.00 55.19 155 PRO A CA 1
ATOM 1143 C C . PRO A 1 155 ? 16.192 -3.786 12.569 1.00 55.19 155 PRO A C 1
ATOM 1145 O O . PRO A 1 155 ? 16.911 -4.110 11.618 1.00 55.19 155 PRO A O 1
ATOM 1148 N N . PRO A 1 156 ? 16.397 -2.656 13.272 1.00 54.34 156 PRO A N 1
ATOM 1149 C CA . PRO A 1 156 ? 17.524 -1.776 12.984 1.00 54.34 156 PRO A CA 1
ATOM 1150 C C . PRO A 1 156 ? 18.815 -2.606 12.941 1.00 54.34 156 PRO A C 1
ATOM 1152 O O . PRO A 1 156 ? 18.920 -3.563 13.721 1.00 54.34 156 PRO A O 1
ATOM 1155 N N . PRO A 1 157 ? 19.780 -2.281 12.053 1.00 51.16 157 PRO A N 1
ATOM 1156 C CA . PRO A 1 157 ? 21.034 -3.014 11.979 1.00 51.16 157 PRO A CA 1
ATOM 1157 C C . PRO A 1 157 ? 21.616 -3.081 13.385 1.00 51.16 157 PRO A C 1
ATOM 1159 O O . PRO A 1 157 ? 21.837 -2.057 14.036 1.00 51.16 157 PRO A O 1
ATOM 1162 N N . ALA A 1 158 ? 21.741 -4.310 13.884 1.00 46.28 158 ALA A N 1
ATOM 1163 C CA . ALA A 1 158 ? 22.140 -4.559 15.249 1.00 46.28 158 ALA A CA 1
ATOM 1164 C C . ALA A 1 158 ? 23.470 -3.849 15.506 1.00 46.28 158 ALA A C 1
ATOM 1166 O O . ALA A 1 158 ? 24.463 -4.097 14.820 1.00 46.28 158 ALA A O 1
ATOM 1167 N N . ALA A 1 159 ? 23.501 -2.993 16.529 1.00 41.41 159 ALA A N 1
ATOM 1168 C CA . ALA A 1 159 ? 24.756 -2.717 17.203 1.00 41.41 159 ALA A CA 1
ATOM 1169 C C . ALA A 1 159 ? 25.388 -4.075 17.575 1.00 41.41 159 ALA A C 1
ATOM 1171 O O . ALA A 1 159 ? 24.655 -4.994 17.964 1.00 41.41 159 ALA A O 1
ATOM 1172 N N . PRO A 1 160 ? 26.709 -4.256 17.415 1.00 37.53 160 PRO A N 1
ATOM 1173 C CA . PRO A 1 160 ? 27.326 -5.553 17.632 1.00 37.53 160 PRO A CA 1
ATOM 1174 C C . PRO A 1 160 ? 27.055 -6.036 19.063 1.00 37.53 160 PRO A C 1
ATOM 1176 O O . PRO A 1 160 ? 27.312 -5.325 20.031 1.00 37.53 160 PRO A O 1
ATOM 1179 N N . SER A 1 161 ? 26.571 -7.278 19.156 1.00 43.75 161 SER A N 1
ATOM 1180 C CA . SER A 1 161 ? 26.329 -8.095 20.356 1.00 43.75 161 SER A CA 1
ATOM 1181 C C . SER A 1 161 ? 25.067 -7.810 21.190 1.00 43.75 161 SER A C 1
ATOM 1183 O O . SER A 1 161 ? 25.067 -7.031 22.133 1.00 43.75 161 SER A O 1
ATOM 1185 N N . ALA A 1 162 ? 24.001 -8.568 20.911 1.00 38.06 162 ALA A N 1
ATOM 1186 C CA . ALA A 1 162 ? 23.152 -9.164 21.947 1.00 38.06 162 ALA A CA 1
ATOM 1187 C C . ALA A 1 162 ? 22.307 -10.297 21.340 1.00 38.06 162 ALA A C 1
ATOM 1189 O O . ALA A 1 162 ? 21.434 -10.072 20.508 1.00 38.06 162 ALA A O 1
ATOM 1190 N N . THR A 1 163 ? 22.638 -11.515 21.761 1.00 39.84 163 THR A N 1
ATOM 1191 C CA . THR A 1 163 ? 21.934 -12.801 21.673 1.00 39.84 163 THR A CA 1
ATOM 1192 C C . THR A 1 163 ? 20.593 -12.825 20.929 1.00 39.84 163 THR A C 1
ATOM 1194 O O . THR A 1 163 ? 19.579 -12.295 21.385 1.00 39.84 163 THR A O 1
ATOM 1197 N N . SER A 1 164 ? 20.589 -13.576 19.829 1.00 46.44 164 SER A N 1
ATOM 1198 C CA . SER A 1 164 ? 19.423 -14.011 19.067 1.00 46.44 164 SER A CA 1
ATOM 1199 C C . SER A 1 164 ? 18.349 -14.647 19.959 1.00 46.44 164 SER A C 1
ATOM 1201 O O . SER A 1 164 ? 18.463 -15.780 20.423 1.00 46.44 164 SER A O 1
ATOM 1203 N N . ARG A 1 165 ? 17.241 -13.930 20.154 1.00 40.28 165 ARG A N 1
ATOM 1204 C CA . ARG A 1 165 ? 15.936 -14.530 20.446 1.00 40.28 165 ARG A CA 1
ATOM 1205 C C . ARG A 1 165 ? 14.962 -14.053 19.379 1.00 40.28 165 ARG A C 1
ATOM 1207 O O . ARG A 1 165 ? 14.771 -12.853 19.203 1.00 40.28 165 ARG A O 1
ATOM 1214 N N . GLY A 1 166 ? 14.425 -15.015 18.627 1.00 37.94 166 GLY A N 1
ATOM 1215 C CA . GLY A 1 166 ? 13.520 -14.792 17.505 1.00 37.94 166 GLY A CA 1
ATOM 1216 C C . GLY A 1 166 ? 12.353 -13.889 17.893 1.00 37.94 166 GLY A C 1
ATOM 1217 O O . GLY A 1 166 ? 11.675 -14.113 18.894 1.00 37.94 166 GLY A O 1
ATOM 1218 N N . CYS A 1 167 ? 12.146 -12.844 17.100 1.00 41.09 167 CYS A N 1
ATOM 1219 C CA . CYS A 1 167 ? 11.125 -11.838 17.330 1.00 41.09 167 CYS A CA 1
ATOM 1220 C C . CYS A 1 167 ? 9.870 -12.209 16.527 1.00 41.09 167 CYS A C 1
ATOM 1222 O O . CYS A 1 167 ? 9.657 -11.698 15.435 1.00 41.09 167 CYS A O 1
ATOM 1224 N N . SER A 1 168 ? 9.035 -13.109 17.055 1.00 40.72 168 SER A N 1
ATOM 1225 C CA . SER A 1 168 ? 7.619 -13.150 16.668 1.00 40.72 168 SER A CA 1
ATOM 1226 C C . SER A 1 168 ? 6.883 -12.206 17.613 1.00 40.72 168 SER A C 1
ATOM 1228 O O . SER A 1 168 ? 6.638 -12.526 18.777 1.00 40.72 168 SER A O 1
ATOM 1230 N N . ARG A 1 169 ? 6.672 -10.959 17.180 1.00 42.56 169 ARG A N 1
ATOM 1231 C CA . ARG A 1 169 ? 6.273 -9.862 18.071 1.00 42.56 169 ARG A CA 1
ATOM 1232 C C . ARG A 1 169 ? 4.749 -9.714 18.118 1.00 42.56 169 ARG A C 1
ATOM 1234 O O . ARG A 1 169 ? 4.204 -8.742 17.613 1.00 42.56 169 ARG A O 1
ATOM 1241 N N . ARG A 1 170 ? 4.054 -10.644 18.784 1.00 38.06 170 ARG A N 1
ATOM 1242 C CA . ARG A 1 170 ? 2.696 -10.376 19.293 1.00 38.06 170 ARG A CA 1
ATOM 1243 C C . ARG A 1 170 ? 2.856 -9.484 20.526 1.00 38.06 170 ARG A C 1
ATOM 1245 O O . ARG A 1 170 ? 3.382 -9.931 21.542 1.00 38.06 170 ARG A O 1
ATOM 1252 N N . LYS A 1 171 ? 2.490 -8.203 20.435 1.00 40.41 171 LYS A N 1
ATOM 1253 C CA . LYS A 1 171 ? 2.484 -7.312 21.604 1.00 40.41 171 LYS A CA 1
ATOM 1254 C C . LYS A 1 171 ? 1.085 -7.238 22.191 1.00 40.41 171 LYS A C 1
ATOM 1256 O O . LYS A 1 171 ? 0.254 -6.474 21.724 1.00 40.41 171 LYS A O 1
ATOM 1261 N N . SER A 1 172 ? 0.861 -8.000 23.250 1.00 36.47 172 SER A N 1
ATOM 1262 C CA . SER A 1 172 ? -0.200 -7.744 24.218 1.00 36.47 172 SER A CA 1
ATOM 1263 C C . SER A 1 172 ? 0.332 -6.764 25.264 1.00 36.47 172 SER A C 1
ATOM 1265 O O . SER A 1 172 ? 1.293 -7.080 25.969 1.00 36.47 172 SER A O 1
ATOM 1267 N N . VAL A 1 173 ? -0.255 -5.572 25.353 1.00 46.09 173 VAL A N 1
ATOM 1268 C CA . VAL A 1 173 ? 0.030 -4.625 26.440 1.00 46.09 173 VAL A CA 1
ATOM 1269 C C . VAL A 1 173 ? -1.028 -4.842 27.527 1.00 46.09 173 VAL A C 1
ATOM 1271 O O . VAL A 1 173 ? -2.205 -4.623 27.250 1.00 46.09 173 VAL A O 1
ATOM 1274 N N . PRO A 1 174 ? -0.663 -5.294 28.740 1.00 38.47 174 PRO A N 1
ATOM 1275 C CA . PRO A 1 174 ? -1.632 -5.485 29.812 1.00 38.47 174 PRO A CA 1
ATOM 1276 C C . PRO A 1 174 ? -2.107 -4.138 30.378 1.00 38.47 174 PRO A C 1
ATOM 1278 O O . PRO A 1 174 ? -1.322 -3.205 30.562 1.00 38.47 174 PRO A O 1
ATOM 1281 N N . ALA A 1 175 ? -3.397 -4.061 30.710 1.00 42.00 175 ALA A N 1
ATOM 1282 C CA . ALA A 1 175 ? -4.071 -2.855 31.202 1.00 42.00 175 ALA A CA 1
ATOM 1283 C C . ALA A 1 175 ? -3.485 -2.277 32.511 1.00 42.00 175 ALA A C 1
ATOM 1285 O O . ALA A 1 175 ? -3.701 -1.110 32.829 1.00 42.00 175 ALA A O 1
ATOM 1286 N N . SER A 1 176 ? -2.684 -3.048 33.253 1.00 45.31 176 SER A N 1
ATOM 1287 C CA . SER A 1 176 ? -2.020 -2.603 34.487 1.00 45.31 176 SER A CA 1
ATOM 1288 C C . SER A 1 176 ? -0.918 -1.559 34.269 1.00 45.31 176 SER A C 1
ATOM 1290 O O . SER A 1 176 ? -0.449 -0.961 35.233 1.00 45.31 176 SER A O 1
ATOM 1292 N N . ALA A 1 177 ? -0.491 -1.320 33.024 1.00 45.84 177 ALA A N 1
ATOM 1293 C CA . ALA A 1 177 ? 0.515 -0.302 32.711 1.00 45.84 177 ALA A CA 1
ATOM 1294 C C . ALA A 1 177 ? -0.007 1.146 32.838 1.00 45.84 177 ALA A C 1
ATOM 1296 O O . ALA A 1 177 ? 0.784 2.084 32.793 1.00 45.84 177 ALA A O 1
ATOM 1297 N N . TRP A 1 178 ? -1.321 1.336 33.004 1.00 47.75 178 TRP A N 1
ATOM 1298 C CA . TRP A 1 178 ? -1.969 2.653 33.001 1.00 47.75 178 TRP A CA 1
ATOM 1299 C C . TRP A 1 178 ? -2.297 3.178 34.406 1.00 47.75 178 TRP A C 1
ATOM 1301 O O . TRP A 1 178 ? -2.688 4.333 34.565 1.00 47.75 178 TRP A O 1
ATOM 1311 N N . SER A 1 179 ? -2.107 2.365 35.445 1.00 45.62 179 SER A N 1
ATOM 1312 C CA . SER A 1 179 ? -2.503 2.679 36.820 1.00 45.62 179 SER A CA 1
ATOM 1313 C C . SER A 1 179 ? -1.297 2.858 37.742 1.00 45.62 179 SER A C 1
ATOM 1315 O O . SER A 1 179 ? -1.047 2.064 38.643 1.00 45.62 179 SER A O 1
ATOM 1317 N N . ALA A 1 180 ? -0.567 3.958 37.557 1.00 40.34 180 ALA A N 1
ATOM 1318 C CA . ALA A 1 180 ? 0.165 4.598 38.649 1.00 40.34 180 ALA A CA 1
ATOM 1319 C C . ALA A 1 180 ? 0.481 6.052 38.289 1.00 40.34 180 ALA A C 1
ATOM 1321 O O . ALA A 1 180 ? 1.478 6.345 37.630 1.00 40.34 180 ALA A O 1
ATOM 1322 N N . GLY A 1 181 ? -0.353 6.973 38.775 1.00 48.59 181 GLY A N 1
ATOM 1323 C CA . GLY A 1 181 ? 0.030 8.371 38.893 1.00 48.59 181 GLY A CA 1
ATOM 1324 C C . GLY A 1 181 ? 1.278 8.479 39.766 1.00 48.59 181 GLY A C 1
ATOM 1325 O O . GLY A 1 181 ? 1.215 8.293 40.979 1.00 48.59 181 GLY A O 1
ATOM 1326 N N . ARG A 1 182 ? 2.421 8.761 39.143 1.00 40.00 182 ARG A N 1
ATOM 1327 C CA . ARG A 1 182 ? 3.598 9.303 39.815 1.00 40.00 182 ARG A CA 1
ATOM 1328 C C . ARG A 1 182 ? 4.138 10.452 38.977 1.00 40.00 182 ARG A C 1
ATOM 1330 O O . ARG A 1 182 ? 4.490 10.299 37.814 1.00 40.00 182 ARG A O 1
ATOM 1337 N N . SER A 1 183 ? 4.114 11.609 39.617 1.00 36.84 183 SER A N 1
ATOM 1338 C CA . SER A 1 183 ? 4.666 12.894 39.217 1.00 36.84 183 SER A CA 1
ATOM 1339 C C . SER A 1 183 ? 6.065 12.779 38.608 1.00 36.84 183 SER A C 1
ATOM 1341 O O . SER A 1 183 ? 6.963 12.188 39.207 1.00 36.84 183 SER A O 1
ATOM 1343 N N . LEU A 1 184 ? 6.236 13.395 37.437 1.00 38.44 184 LEU A N 1
ATOM 1344 C CA . LEU A 1 184 ? 7.528 13.639 36.800 1.00 38.44 184 LEU A CA 1
ATOM 1345 C C . LEU A 1 184 ? 8.350 14.614 37.662 1.00 38.44 184 LEU A C 1
ATOM 1347 O O . LEU A 1 184 ? 7.822 15.671 38.017 1.00 38.44 184 LEU A O 1
ATOM 1351 N N . PRO A 1 185 ? 9.625 14.335 37.980 1.00 37.75 185 PRO A N 1
ATOM 1352 C CA . PRO A 1 185 ? 10.516 15.376 38.458 1.00 37.75 185 PRO A CA 1
ATOM 1353 C C . PRO A 1 185 ? 10.984 16.243 37.281 1.00 37.75 185 PRO A C 1
ATOM 1355 O O . PRO A 1 185 ? 11.543 15.764 36.296 1.00 37.75 185 PRO A O 1
ATOM 1358 N N . THR A 1 186 ? 10.746 17.543 37.418 1.00 38.09 186 THR A N 1
ATOM 1359 C CA . THR A 1 186 ? 11.300 18.623 36.601 1.00 38.09 186 THR A CA 1
ATOM 1360 C C . THR A 1 186 ? 12.814 18.693 36.789 1.00 38.09 186 THR A C 1
ATOM 1362 O O . THR A 1 186 ? 13.265 19.141 37.839 1.00 38.09 186 THR A O 1
ATOM 1365 N N . ALA A 1 187 ? 13.605 18.315 35.782 1.00 33.91 187 ALA A N 1
ATOM 1366 C CA . ALA A 1 187 ? 14.993 18.767 35.669 1.00 33.91 187 ALA A CA 1
ATOM 1367 C C . ALA A 1 187 ? 15.553 18.611 34.245 1.00 33.91 187 ALA A C 1
ATOM 1369 O O . ALA A 1 187 ? 15.712 17.507 33.740 1.00 33.91 187 ALA A O 1
ATOM 1370 N N . ALA A 1 188 ? 15.902 19.768 33.682 1.00 32.28 188 ALA A N 1
ATOM 1371 C CA . ALA A 1 188 ? 17.096 20.038 32.885 1.00 32.28 188 ALA A CA 1
ATOM 1372 C C . ALA A 1 188 ? 17.302 19.325 31.531 1.00 32.28 188 ALA A C 1
ATOM 1374 O O . ALA A 1 188 ? 17.758 18.192 31.421 1.00 32.28 188 ALA A O 1
ATOM 1375 N N . LEU A 1 189 ? 17.098 20.136 30.490 1.00 35.94 189 LEU A N 1
ATOM 1376 C CA . LEU A 1 189 ? 17.856 20.160 29.241 1.00 35.94 189 LEU A CA 1
ATOM 1377 C C . LEU A 1 189 ? 19.367 19.947 29.474 1.00 35.94 189 LEU A C 1
ATOM 1379 O O . LEU A 1 189 ? 19.981 20.779 30.139 1.00 35.94 189 LEU A O 1
ATOM 1383 N N . ALA A 1 190 ? 19.967 18.921 28.863 1.00 32.94 190 ALA A N 1
ATOM 1384 C CA . ALA A 1 190 ? 21.342 18.958 28.346 1.00 32.94 190 ALA A CA 1
ATOM 1385 C C . ALA A 1 190 ? 21.656 17.732 27.452 1.00 32.94 190 ALA A C 1
ATOM 1387 O O . ALA A 1 190 ? 21.001 16.698 27.587 1.00 32.94 190 ALA A O 1
ATOM 1388 N N . PRO A 1 191 ? 22.620 17.855 26.517 1.00 35.50 191 PRO A N 1
ATOM 1389 C CA . PRO A 1 191 ? 22.847 16.939 25.399 1.00 35.50 191 PRO A CA 1
ATOM 1390 C C . PRO A 1 191 ? 23.809 15.782 25.727 1.00 35.50 191 PRO A C 1
ATOM 1392 O O . PRO A 1 191 ? 24.528 15.821 26.715 1.00 35.50 191 PRO A O 1
ATOM 1395 N N . TRP A 1 192 ? 23.800 14.785 24.834 1.00 30.05 192 TRP A N 1
ATOM 1396 C CA . TRP A 1 192 ? 24.735 13.664 24.647 1.00 30.05 192 TRP A CA 1
ATOM 1397 C C . TRP A 1 192 ? 26.075 13.706 25.419 1.00 30.05 192 TRP A C 1
ATOM 1399 O O . TRP A 1 192 ? 26.877 14.598 25.203 1.00 30.05 192 TRP A O 1
ATOM 1409 N N . GLU A 1 193 ? 26.360 12.655 26.202 1.00 28.62 193 GLU A N 1
ATOM 1410 C CA . GLU A 1 193 ? 27.708 12.117 26.472 1.00 28.62 193 GLU A CA 1
ATOM 1411 C C . GLU A 1 193 ? 27.587 10.712 27.118 1.00 28.62 193 GLU A C 1
ATOM 1413 O O . GLU A 1 193 ? 26.802 10.501 28.041 1.00 28.62 193 GLU A O 1
ATOM 1418 N N . LYS A 1 194 ? 28.329 9.717 26.603 1.00 35.41 194 LYS A N 1
ATOM 1419 C CA . LYS A 1 194 ? 28.614 8.425 27.277 1.00 35.41 194 LYS A CA 1
ATOM 1420 C C . LYS A 1 194 ? 29.896 8.624 28.102 1.00 35.41 194 LYS A C 1
ATOM 1422 O O . LYS A 1 194 ? 30.773 9.319 27.594 1.00 35.41 194 LYS A O 1
ATOM 1427 N N . PRO A 1 195 ? 30.093 7.993 29.280 1.00 41.91 195 PRO A N 1
ATOM 1428 C CA . PRO A 1 195 ? 30.524 6.584 29.326 1.00 41.91 195 PRO A CA 1
ATOM 1429 C C . PRO A 1 195 ? 30.094 5.818 30.599 1.00 41.91 195 PRO A C 1
ATOM 1431 O O . PRO A 1 195 ? 29.554 6.387 31.537 1.00 41.91 195 PRO A O 1
ATOM 1434 N N . GLY A 1 196 ? 30.426 4.525 30.660 1.00 29.62 196 GLY A N 1
ATOM 1435 C CA . GLY A 1 196 ? 30.739 3.888 31.946 1.00 29.62 196 GLY A CA 1
ATOM 1436 C C . GLY A 1 196 ? 29.778 2.804 32.419 1.00 29.62 196 GLY A C 1
ATOM 1437 O O . GLY A 1 196 ? 28.744 3.064 33.015 1.00 29.62 196 GLY A O 1
ATOM 1438 N N . ASN A 1 197 ? 30.212 1.573 32.175 1.00 38.44 197 ASN A N 1
ATOM 1439 C CA . ASN A 1 197 ? 29.860 0.332 32.850 1.00 38.44 197 ASN A CA 1
ATOM 1440 C C . ASN A 1 197 ? 29.591 0.493 34.364 1.00 38.44 197 ASN A C 1
ATOM 1442 O O . ASN A 1 197 ? 30.494 0.912 35.084 1.00 38.44 197 ASN A O 1
ATOM 1446 N N . LEU A 1 198 ? 28.417 0.075 34.850 1.00 35.81 198 LEU A N 1
ATOM 1447 C CA . LEU A 1 198 ? 28.207 -0.308 36.251 1.00 35.81 198 LEU A CA 1
ATOM 1448 C C . LEU A 1 198 ? 27.275 -1.524 36.302 1.00 35.81 198 LEU A C 1
ATOM 1450 O O . LEU A 1 198 ? 26.065 -1.426 36.102 1.00 35.81 198 LEU A O 1
ATOM 1454 N N . GLU A 1 199 ? 27.892 -2.680 36.540 1.00 34.69 199 GLU A N 1
ATOM 1455 C CA . GLU A 1 199 ? 27.240 -3.896 37.010 1.00 34.69 199 GLU A CA 1
ATOM 1456 C C . GLU A 1 199 ? 26.601 -3.638 38.381 1.00 34.69 199 GLU A C 1
ATOM 1458 O O . GLU A 1 199 ? 27.228 -3.066 39.271 1.00 34.69 199 GLU A O 1
ATOM 1463 N N . ALA A 1 200 ? 25.364 -4.095 38.564 1.00 34.34 200 ALA A N 1
ATOM 1464 C CA . ALA A 1 200 ? 24.757 -4.249 39.878 1.00 34.34 200 ALA A CA 1
ATOM 1465 C C . ALA A 1 200 ? 24.181 -5.666 39.967 1.00 34.34 200 ALA A C 1
ATOM 1467 O O . ALA A 1 200 ? 23.068 -5.950 39.525 1.00 34.34 200 ALA A O 1
ATOM 1468 N N . THR A 1 201 ? 25.001 -6.567 40.499 1.00 33.97 201 THR A N 1
ATOM 1469 C CA . THR A 1 201 ? 24.614 -7.870 41.035 1.00 33.97 201 THR A CA 1
ATOM 1470 C C . THR A 1 201 ? 23.645 -7.682 42.202 1.00 33.97 201 THR A C 1
ATOM 1472 O O . THR A 1 201 ? 23.936 -6.923 43.124 1.00 33.97 201 THR A O 1
ATOM 1475 N N . LEU A 1 202 ? 22.521 -8.400 42.195 1.00 35.47 202 LEU A N 1
ATOM 1476 C CA . LEU A 1 202 ? 21.715 -8.627 43.394 1.00 35.47 202 LEU A CA 1
ATOM 1477 C C . LEU A 1 202 ? 21.834 -10.101 43.771 1.00 35.47 202 LEU A C 1
ATOM 1479 O O . LEU A 1 202 ? 21.352 -10.984 43.061 1.00 35.47 202 LEU A O 1
ATOM 1483 N N . GLU A 1 203 ? 22.557 -10.322 44.866 1.00 34.00 203 GLU A N 1
ATOM 1484 C CA . GLU A 1 203 ? 22.767 -11.604 45.519 1.00 34.00 203 GLU A CA 1
ATOM 1485 C C . GLU A 1 203 ? 21.464 -12.192 46.069 1.00 34.00 203 GLU A C 1
ATOM 1487 O O . GLU A 1 203 ? 20.613 -11.514 46.646 1.00 34.00 203 GLU A O 1
ATOM 1492 N N . THR A 1 204 ? 21.375 -13.506 45.900 1.00 37.34 204 THR A N 1
ATOM 1493 C CA . THR A 1 204 ? 20.482 -14.443 46.571 1.00 37.34 204 THR A CA 1
ATOM 1494 C C . THR A 1 204 ? 20.603 -14.334 48.092 1.00 37.34 204 THR A C 1
ATOM 1496 O O . THR A 1 204 ? 21.688 -14.520 48.637 1.00 37.34 204 THR A O 1
ATOM 1499 N N . VAL A 1 205 ? 19.477 -14.167 48.790 1.00 43.41 205 VAL A N 1
ATOM 1500 C CA . VAL A 1 205 ? 19.364 -14.511 50.214 1.00 43.41 205 VAL A CA 1
ATOM 1501 C C . VAL A 1 205 ? 18.296 -15.589 50.366 1.00 43.41 205 VAL A C 1
ATOM 1503 O O . VAL A 1 205 ? 17.128 -15.386 50.046 1.00 43.41 205 VAL A O 1
ATOM 1506 N N . LEU A 1 206 ? 18.767 -16.751 50.815 1.00 37.97 206 LEU A N 1
ATOM 1507 C CA . LEU A 1 206 ? 18.012 -17.905 51.297 1.00 37.97 206 LEU A CA 1
ATOM 1508 C C . LEU A 1 206 ? 17.162 -17.521 52.517 1.00 37.97 206 LEU A C 1
ATOM 1510 O O . LEU A 1 206 ? 17.706 -16.898 53.425 1.00 37.97 206 LEU A O 1
ATOM 1514 N N . TRP A 1 207 ? 15.886 -17.912 52.534 1.00 48.47 207 TRP A N 1
ATOM 1515 C CA . TRP A 1 207 ? 15.249 -18.868 53.462 1.00 48.47 207 TRP A CA 1
ATOM 1516 C C . TRP A 1 207 ? 13.922 -19.322 52.844 1.00 48.47 207 TRP A C 1
ATOM 1518 O O . TRP A 1 207 ? 13.214 -18.459 52.279 1.00 48.47 207 TRP A O 1
#

Radius of gyration: 22.17 Å; chains: 1; bounding box: 55×39×70 Å

Organism: NCBI:txid2954439

Secondary structure (DSSP, 8-state):
--EEEEEEE-SSTTEEEEEEES-S-SSSEEEESSTTTTTT-HHHHHHHHTS-EEEEEEETTEEEEEEPTT--GGGTHHHHHHHHHT----SS-----S-----SHHHHHHHHHHHHIIIIIHHHHHHTTEEEEEEEE-SS-EEEEEEEGGGSPPPPPPPS--------------GGGG-----------------------------

Foldseek 3Di:
DKAFPDKDAFLANQKIKTFIPPWLDPDDKDKDQACVSCVVPQLSVQLCVVVFWRMWIDDTGMIMTGGHPPDDVVVRVVSNRVSRVPDDRPPDDDPPPPDDDDDDPVVVVVVVVVVCCVVPPQVVQVVNQKGKDFDDDPPQDTDMDIGGSVNPHDDDDDDPDDDDDDDPDPDDDHPVVVPDDDDDDDDDDDDDDDDDDDDDDDDDDDD

InterPro domains:
  IPR001075 NIF system FeS cluster assembly, NifU, C-terminal [PF01106] (113-154)
  IPR014824 Scaffold protein Nfu/NifU, N-terminal [PF08712] (5-86)
  IPR014824 Scaffold protein Nfu/NifU, N-terminal [SM00932] (5-88)
  IPR034904 Fe-S cluster assembly domain superfamily [G3DSA:3.30.300.130] (107-168)
  IPR034904 Fe-S cluster assembly domain superfamily [SSF117916] (105-155)
  IPR036498 Scaffold protein Nfu/NifU, N-terminal domain superfamily [G3DSA:3.30.1370.70] (2-93)
  IPR036498 Scaffold protein Nfu/NifU, N-terminal domain superfamily [SSF110836] (4-87)

Sequence (207 aa):
MPK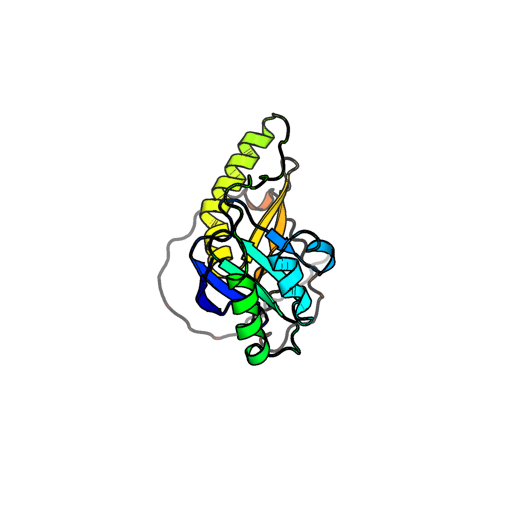VINIEPTPNPDALKFLVHPAILKAGSRSFKDFGSAVGDPLGSCLFGLGRVTSVFYMDRFVTVNKEPSAEWSDLIDPICEAIEDLKLPDNDTGEAGGQVTGGDSEATLERINHLLDTCIRPGLAGDGGGLEVISFDGQTLEISYHGACGSCPPPPAAPSATSRGCSRRKSVPASAWSAGRSLPTAALAPWEKPGNLEATLETVLW

pLDDT: mean 71.74, std 22.6, range [28.62, 94.88]